Protein AF-A0A3N5VFE7-F1 (afdb_monomer)

Secondary structure (DSSP, 8-state):
-PPPP-EEEEEE-GGGHHHHHHHHHHHHHTT-EEEE----SSS---HHHHHHHHHHHHHTTSSSEEEEEESSSHHHHHHHTTSTT--EEE-SSHHHHHHHHHHH--SEEEEETTT--HHHHHHHHHHHHHPPP--GGGHHHHHHHTS-HHHHH-HHHHHHHHHHHHHHHH----SGGGPPPPHHHHHHHTSGGGG----EETTEESSS--HHHHHHHHHHH--

Sequence (223 aa):
MSHPTFRIAIGADHGAFDLKNAVVAHLKAVGHDVHDFGTHSNGSVDYADYANLVARNVADGTYDFGILACTSGVGMSIAANRHRHVRAASVRSIDEAVITRQHNDSNILCLSGKYTDIPTAIAMADAFLITHFEGGRHEARICKASGSRLEQTDPAIYDAITAEEKRQRNNIELIASENFTSPAVMEAQGSVLTNKYAEGYPGRRWYGGCENVDVVEQLAIDR

Radius of gyration: 21.26 Å; Cα contacts (8 Å, |Δi|>4): 358; chains: 1; bounding box: 67×46×45 Å

Nearest PDB structures (foldseek):
  1o1x-assembly1_A  TM=9.790E-01  e=1.389E-18  Thermotoga maritima
  3he8-assembly1_A  TM=9.624E-01  e=2.065E-17  Acetivibrio thermocellus ATCC 27405
  1nn4-assembly1_A  TM=9.624E-01  e=6.807E-17  Escherichia coli
  2vvr-assembly1_A  TM=9.523E-01  e=1.056E-16  Escherichia coli K-12
  4lfk-assembly1_B  TM=8.472E-01  e=4.568E-15  Lacticaseibacillus rhamnosus Lc 705

Mean predicted aligned error: 5.71 Å

Solvent-accessible surface area (backbone atoms only — not comparable to full-atom values): 12048 Å² total; per-residue (Å²): 130,88,76,85,70,46,37,33,29,31,22,20,17,35,55,8,35,69,49,47,52,53,41,53,54,48,46,44,73,77,57,32,50,69,47,75,77,25,54,92,49,78,57,92,62,67,45,55,62,29,22,45,55,30,29,52,38,34,44,74,62,79,16,73,30,26,41,33,25,18,44,72,4,54,69,33,20,59,44,17,48,72,39,71,81,40,36,41,43,59,51,89,46,47,67,47,26,32,48,39,15,33,50,53,58,42,42,24,45,15,33,22,40,73,82,44,55,62,73,58,49,41,51,22,52,51,39,34,71,73,41,63,62,67,50,72,81,30,47,66,47,37,42,70,76,69,42,55,71,51,44,76,75,39,46,69,61,36,52,52,51,52,53,48,53,52,48,59,74,75,49,84,68,87,50,82,93,71,45,83,76,54,72,71,53,52,53,54,65,72,33,77,64,67,80,47,76,68,54,67,50,72,99,51,54,82,42,87,92,37,72,69,55,27,52,55,51,47,57,61,70,77,104

pLDDT: mean 93.24, std 6.85, range [46.78, 98.81]

Structure (mmCIF, N/CA/C/O backbone):
data_AF-A0A3N5VFE7-F1
#
_entry.id   AF-A0A3N5VFE7-F1
#
loop_
_atom_site.group_PDB
_atom_site.id
_atom_site.type_symbol
_atom_site.label_atom_id
_atom_site.label_alt_id
_atom_site.label_comp_id
_atom_site.label_asym_id
_atom_site.label_entity_id
_atom_site.label_seq_id
_atom_site.pdbx_PDB_ins_code
_atom_site.Cartn_x
_atom_site.Cartn_y
_atom_site.Cartn_z
_atom_site.occupancy
_atom_site.B_iso_or_equiv
_atom_site.auth_seq_id
_atom_site.auth_comp_id
_atom_site.auth_asym_id
_atom_site.auth_atom_id
_atom_site.pdbx_PDB_model_num
ATOM 1 N N . MET A 1 1 ? -30.655 9.318 0.750 1.00 46.78 1 MET A N 1
ATOM 2 C CA . MET A 1 1 ? -29.654 9.046 -0.303 1.00 46.78 1 MET A CA 1
ATOM 3 C C . MET A 1 1 ? -28.893 7.816 0.155 1.00 46.78 1 MET A C 1
ATOM 5 O O . MET A 1 1 ? -28.530 7.787 1.322 1.00 46.78 1 MET A O 1
ATOM 9 N N . SER A 1 2 ? -28.768 6.771 -0.665 1.00 57.09 2 SER A N 1
ATOM 10 C CA . SER A 1 2 ? -28.003 5.578 -0.278 1.00 57.09 2 SER A CA 1
ATOM 11 C C . SER A 1 2 ? -26.537 5.970 -0.117 1.00 57.09 2 SER A C 1
ATOM 13 O O . SER A 1 2 ? -25.942 6.477 -1.069 1.00 57.09 2 SER A O 1
ATOM 15 N N . HIS A 1 3 ? -25.971 5.783 1.073 1.00 66.56 3 HIS A N 1
ATOM 16 C CA . HIS A 1 3 ? -24.529 5.915 1.255 1.00 66.56 3 HIS A CA 1
ATOM 17 C C . HIS A 1 3 ? -23.822 4.876 0.368 1.00 66.56 3 HIS A C 1
ATOM 19 O O . HIS A 1 3 ? -24.322 3.754 0.258 1.00 66.56 3 HIS A O 1
ATOM 25 N N . PRO A 1 4 ? -22.717 5.233 -0.310 1.00 82.38 4 PRO A N 1
ATOM 26 C CA . PRO A 1 4 ? -21.965 4.270 -1.102 1.00 82.38 4 PRO A CA 1
ATOM 27 C C . PRO A 1 4 ? -21.450 3.137 -0.205 1.00 82.38 4 PRO A C 1
ATOM 29 O O . PRO A 1 4 ? -20.903 3.381 0.869 1.00 82.38 4 PRO A O 1
ATOM 32 N N . THR A 1 5 ? -21.628 1.894 -0.646 1.00 94.19 5 THR A N 1
ATOM 33 C CA . THR A 1 5 ? -21.064 0.712 0.016 1.00 94.19 5 THR A CA 1
ATOM 34 C C . THR A 1 5 ? -19.667 0.457 -0.543 1.00 94.19 5 THR A C 1
ATOM 36 O O . THR A 1 5 ? -19.517 0.286 -1.750 1.00 94.19 5 THR A O 1
ATOM 39 N N . PHE A 1 6 ? -18.658 0.415 0.329 1.00 97.62 6 PHE A N 1
ATOM 40 C CA . PHE A 1 6 ? -17.273 0.107 -0.021 1.00 97.62 6 PHE A CA 1
ATOM 41 C C . PHE A 1 6 ? -16.872 -1.256 0.537 1.00 97.62 6 PHE A C 1
ATOM 43 O O . PHE A 1 6 ? -17.347 -1.651 1.605 1.00 97.62 6 PHE A O 1
ATOM 50 N N . ARG A 1 7 ? -15.956 -1.927 -0.162 1.00 98.31 7 ARG A N 1
ATOM 51 C CA . ARG A 1 7 ? -15.195 -3.074 0.332 1.00 98.31 7 ARG A CA 1
ATOM 52 C C . ARG A 1 7 ? -13.966 -2.541 1.054 1.00 98.31 7 ARG A C 1
ATOM 54 O O . ARG A 1 7 ? -13.109 -1.911 0.436 1.00 98.31 7 ARG A O 1
ATOM 61 N N . ILE A 1 8 ? -13.871 -2.780 2.355 1.00 98.69 8 ILE A N 1
ATOM 62 C CA . ILE A 1 8 ? -12.828 -2.218 3.213 1.00 98.69 8 ILE A CA 1
ATOM 63 C C . ILE A 1 8 ? -12.007 -3.346 3.831 1.00 98.69 8 ILE A C 1
ATOM 65 O O . ILE A 1 8 ? -12.533 -4.187 4.560 1.00 98.69 8 ILE A O 1
ATOM 69 N N . ALA A 1 9 ? -10.704 -3.330 3.571 1.00 98.62 9 ALA A N 1
ATOM 70 C CA . ALA A 1 9 ? -9.738 -4.175 4.259 1.00 98.62 9 ALA A CA 1
ATOM 71 C C . ALA A 1 9 ? -9.231 -3.447 5.508 1.00 98.62 9 ALA A C 1
ATOM 73 O O . ALA A 1 9 ? -8.775 -2.308 5.417 1.00 98.62 9 ALA A O 1
ATOM 74 N N . ILE A 1 10 ? -9.276 -4.086 6.674 1.00 98.69 10 ILE A N 1
ATOM 75 C CA . ILE A 1 10 ? -8.772 -3.487 7.914 1.00 98.69 10 ILE A CA 1
ATOM 76 C C . ILE A 1 10 ? -7.803 -4.410 8.640 1.00 98.69 10 ILE A C 1
ATOM 78 O O . ILE A 1 10 ? -7.998 -5.622 8.672 1.00 98.69 10 ILE A O 1
ATOM 82 N N . GLY A 1 11 ? -6.740 -3.827 9.197 1.00 98.44 11 GLY A N 1
ATOM 83 C CA . GLY A 1 11 ? -5.711 -4.559 9.925 1.00 98.44 11 GLY A CA 1
ATOM 84 C C . GLY A 1 11 ? -5.071 -3.738 11.042 1.00 98.44 11 GLY A C 1
ATOM 85 O O . GLY A 1 11 ? -4.993 -2.513 10.971 1.00 98.44 11 GLY A O 1
ATOM 86 N N . ALA A 1 12 ? -4.599 -4.395 12.093 1.00 98.25 12 ALA A N 1
ATOM 87 C CA . ALA A 1 12 ? -3.918 -3.760 13.207 1.00 98.25 12 ALA A CA 1
ATOM 88 C C . ALA A 1 12 ? -2.877 -4.668 13.860 1.00 98.25 12 ALA A C 1
ATOM 90 O O . ALA A 1 12 ? -3.010 -5.890 13.843 1.00 98.25 12 ALA A O 1
ATOM 91 N N . ASP A 1 13 ? -1.874 -4.068 14.500 1.00 96.75 13 ASP A N 1
ATOM 92 C CA . ASP A 1 13 ? -1.094 -4.784 15.508 1.00 96.75 13 ASP A CA 1
ATOM 93 C C . ASP A 1 13 ? -1.797 -4.742 16.875 1.00 96.75 13 ASP A C 1
ATOM 95 O O . ASP A 1 13 ? -2.850 -4.124 17.062 1.00 96.75 13 ASP A O 1
ATOM 99 N N . HIS A 1 14 ? -1.196 -5.407 17.856 1.00 96.62 14 HIS A N 1
ATOM 100 C CA . HIS A 1 14 ? -1.708 -5.468 19.223 1.00 96.62 14 HIS A CA 1
ATOM 101 C C . HIS A 1 14 ? -1.831 -4.094 19.900 1.00 96.62 14 HIS A C 1
ATOM 103 O O . HIS A 1 14 ? -2.671 -3.922 20.779 1.00 96.62 14 HIS A O 1
ATOM 109 N N . GLY A 1 15 ? -1.050 -3.094 19.477 1.00 95.00 15 GLY A N 1
ATOM 110 C CA . GLY A 1 15 ? -1.078 -1.742 20.034 1.00 95.00 15 GLY A CA 1
ATOM 111 C C . GLY A 1 15 ? -2.311 -0.920 19.645 1.00 95.00 15 GLY A C 1
ATOM 112 O O . GLY A 1 15 ? -2.484 0.186 20.158 1.00 95.00 15 GLY A O 1
ATOM 113 N N . ALA A 1 16 ? -3.160 -1.425 18.745 1.00 97.00 16 ALA A N 1
ATOM 114 C CA . ALA A 1 16 ? -4.406 -0.771 18.345 1.00 97.00 16 ALA A CA 1
ATOM 115 C C . ALA A 1 16 ? -5.591 -1.744 18.181 1.00 97.00 16 ALA A C 1
ATOM 117 O O . ALA A 1 16 ? -6.552 -1.420 17.482 1.00 97.00 16 ALA A O 1
ATOM 118 N N . PHE A 1 17 ? -5.547 -2.918 18.822 1.00 97.94 17 PHE A N 1
ATOM 119 C CA . PHE A 1 17 ? -6.578 -3.956 18.697 1.00 97.94 17 PHE A CA 1
ATOM 120 C C . PHE A 1 17 ? -7.996 -3.451 19.017 1.00 97.94 17 PHE A C 1
ATOM 122 O O . PHE A 1 17 ? -8.897 -3.583 18.186 1.00 97.94 17 PHE A O 1
ATOM 129 N N . ASP A 1 18 ? -8.189 -2.819 20.178 1.00 97.69 18 ASP A N 1
ATOM 130 C CA . ASP A 1 18 ? -9.505 -2.321 20.605 1.00 97.69 18 ASP A CA 1
ATOM 131 C C . ASP A 1 18 ? -10.018 -1.196 19.696 1.00 97.69 18 ASP A C 1
ATOM 133 O O . ASP A 1 18 ? -11.187 -1.186 19.303 1.00 97.69 18 ASP A O 1
ATOM 137 N N . LEU A 1 19 ? -9.122 -0.287 19.293 1.00 98.19 19 LEU A N 1
ATOM 138 C CA . LEU A 1 19 ? -9.426 0.794 18.354 1.00 98.19 19 LEU A CA 1
ATOM 139 C C . LEU A 1 19 ? -9.898 0.234 17.006 1.00 98.19 19 LEU A C 1
ATOM 141 O O . LEU A 1 19 ? -10.935 0.648 16.489 1.00 98.19 19 LEU A O 1
ATOM 145 N N . LYS A 1 20 ? -9.174 -0.752 16.465 1.00 98.19 20 LYS A N 1
ATOM 146 C CA . LYS A 1 20 ? -9.539 -1.433 15.222 1.00 98.19 20 LYS A CA 1
ATOM 147 C C . LYS A 1 20 ? -10.904 -2.102 15.334 1.00 98.19 20 LYS A C 1
ATOM 149 O O . LYS A 1 20 ? -11.726 -1.934 14.439 1.00 98.19 20 LYS A O 1
ATOM 154 N N . ASN A 1 21 ? -11.175 -2.824 16.422 1.00 98.50 21 ASN A N 1
ATOM 155 C CA . ASN A 1 21 ? -12.453 -3.519 16.599 1.00 98.50 21 ASN A CA 1
ATOM 156 C C . ASN A 1 21 ? -13.637 -2.544 16.654 1.00 98.50 21 ASN A C 1
ATOM 158 O O . ASN A 1 21 ? -14.687 -2.827 16.076 1.00 98.50 21 ASN A O 1
ATOM 162 N N . ALA A 1 22 ? -13.466 -1.385 17.295 1.00 98.62 22 ALA A N 1
ATOM 163 C CA . ALA A 1 22 ? -14.495 -0.351 17.321 1.00 98.62 22 ALA A CA 1
ATOM 164 C C . ALA A 1 22 ? -14.768 0.233 15.923 1.00 98.62 22 ALA A C 1
ATOM 166 O O . ALA A 1 22 ? -15.927 0.380 15.535 1.00 98.62 22 ALA A O 1
ATOM 167 N N . VAL A 1 23 ? -13.716 0.491 15.136 1.00 98.56 23 VAL A N 1
ATOM 168 C CA . VAL A 1 23 ? -13.849 0.955 13.745 1.00 98.56 23 VAL A CA 1
ATOM 169 C C . VAL A 1 23 ? -14.514 -0.112 12.863 1.00 98.56 23 VAL A C 1
ATOM 171 O O . VAL A 1 23 ? -15.430 0.216 12.114 1.00 98.56 23 VAL A O 1
ATOM 174 N N . VAL A 1 24 ? -14.138 -1.394 12.990 1.00 98.69 24 VAL A N 1
ATOM 175 C CA . VAL A 1 24 ? -14.804 -2.515 12.290 1.00 98.69 24 VAL A CA 1
ATOM 176 C C . VAL A 1 24 ? -16.301 -2.529 12.590 1.00 98.69 24 VAL A C 1
ATOM 178 O O . VAL A 1 24 ? -17.114 -2.624 11.669 1.00 98.69 24 VAL A O 1
ATOM 181 N N . ALA A 1 25 ? -16.666 -2.465 13.873 1.00 98.69 25 ALA A N 1
ATOM 182 C CA . ALA A 1 25 ? -18.056 -2.537 14.306 1.00 98.69 25 ALA A CA 1
ATOM 183 C C . ALA A 1 25 ? -18.881 -1.378 13.733 1.00 98.69 25 ALA A C 1
ATOM 185 O O . ALA A 1 25 ? -19.967 -1.608 13.202 1.00 98.69 25 ALA A O 1
ATOM 186 N N . HIS A 1 26 ? -18.339 -0.158 13.782 1.00 98.56 26 HIS A N 1
ATOM 187 C CA . HIS A 1 26 ? -18.976 1.025 13.207 1.00 98.56 26 HIS A CA 1
ATOM 188 C C . HIS A 1 26 ? -19.172 0.902 11.693 1.00 98.56 26 HIS A C 1
ATOM 190 O O . HIS A 1 26 ? -20.296 1.020 11.212 1.00 98.56 26 HIS A O 1
ATOM 196 N N . LEU A 1 27 ? -18.111 0.589 10.943 1.00 98.19 27 LEU A N 1
ATOM 197 C CA . LEU A 1 27 ? -18.163 0.527 9.477 1.00 98.19 27 LEU A CA 1
ATOM 198 C C . LEU A 1 27 ? -19.129 -0.554 8.968 1.00 98.19 27 LEU A C 1
ATOM 200 O O . LEU A 1 27 ? -19.839 -0.343 7.984 1.00 98.19 27 LEU A O 1
ATOM 204 N N . LYS A 1 28 ? -19.216 -1.690 9.671 1.00 98.25 28 LYS A N 1
ATOM 205 C CA . LYS A 1 28 ? -20.234 -2.715 9.396 1.00 98.25 28 LYS A CA 1
ATOM 206 C C . LYS A 1 28 ? -21.646 -2.218 9.710 1.00 98.25 28 LYS A C 1
ATOM 208 O O . LYS A 1 28 ? -22.560 -2.476 8.933 1.00 98.25 28 LYS A O 1
ATOM 213 N N . ALA A 1 29 ? -21.834 -1.499 10.819 1.00 97.81 29 ALA A N 1
ATOM 214 C CA . ALA A 1 29 ? -23.140 -0.972 11.216 1.00 97.81 29 ALA A CA 1
ATOM 215 C C . ALA A 1 29 ? -23.689 0.071 10.226 1.00 97.81 29 ALA A C 1
ATOM 217 O O . ALA A 1 29 ? -24.897 0.107 9.995 1.00 97.81 29 ALA A O 1
ATOM 218 N N . VAL A 1 30 ? -22.820 0.877 9.606 1.00 96.25 30 VAL A N 1
ATOM 219 C CA . VAL A 1 30 ? -23.210 1.846 8.561 1.00 96.25 30 VAL A CA 1
ATOM 220 C C . VAL A 1 30 ? -23.334 1.226 7.159 1.00 96.25 30 VAL A C 1
ATOM 222 O O . VAL A 1 30 ? -23.717 1.918 6.218 1.00 96.25 30 VAL A O 1
ATOM 225 N N . GLY A 1 31 ? -23.083 -0.083 7.016 1.00 96.69 31 GLY A N 1
ATOM 226 C CA . GLY A 1 31 ? -23.406 -0.855 5.812 1.00 96.69 31 GLY A CA 1
ATOM 227 C C . GLY A 1 31 ? -22.268 -1.051 4.807 1.00 96.69 31 GLY A C 1
ATOM 228 O O . GLY A 1 31 ? -22.548 -1.346 3.644 1.00 96.69 31 GLY A O 1
ATOM 229 N N . HIS A 1 32 ? -21.004 -0.892 5.212 1.00 98.00 32 HIS A N 1
ATOM 230 C CA . HIS A 1 32 ? -19.852 -1.262 4.382 1.00 98.00 32 HIS A CA 1
ATOM 231 C C . HIS A 1 32 ? -19.531 -2.765 4.472 1.00 98.00 32 HIS A C 1
ATOM 233 O O . HIS A 1 32 ? -19.794 -3.411 5.489 1.00 98.00 32 HIS A O 1
ATOM 239 N N . ASP A 1 33 ? -18.917 -3.314 3.422 1.00 97.94 33 ASP A N 1
ATOM 240 C CA . ASP A 1 33 ? -18.390 -4.680 3.415 1.00 97.94 33 ASP A CA 1
ATOM 241 C C . ASP A 1 33 ? -16.967 -4.670 3.987 1.00 97.94 33 ASP A C 1
ATOM 243 O O . ASP A 1 33 ? -16.024 -4.233 3.331 1.00 97.94 33 ASP A O 1
ATOM 247 N N . VAL A 1 34 ? -16.815 -5.073 5.249 1.00 98.56 34 VAL A N 1
ATOM 248 C CA . VAL A 1 34 ? -15.551 -4.941 5.989 1.00 98.56 34 VAL A CA 1
ATOM 249 C C . VAL A 1 34 ? -14.939 -6.306 6.273 1.00 98.56 34 VAL A C 1
ATOM 251 O O . VAL A 1 34 ? -15.513 -7.110 7.021 1.00 98.56 34 VAL A O 1
ATOM 254 N N . HIS A 1 35 ? -13.720 -6.511 5.779 1.00 98.56 35 HIS A N 1
ATOM 255 C CA . HIS A 1 35 ? -12.894 -7.666 6.103 1.00 98.56 35 HIS A CA 1
ATOM 256 C C . HIS A 1 35 ? -11.772 -7.291 7.073 1.00 98.56 35 HIS A C 1
ATOM 258 O O . HIS A 1 35 ? -10.903 -6.478 6.761 1.00 98.56 35 HIS A O 1
ATOM 264 N N . ASP A 1 36 ? -11.792 -7.909 8.253 1.00 98.38 36 ASP A N 1
ATOM 265 C CA . ASP A 1 36 ? -10.792 -7.732 9.307 1.00 98.38 36 ASP A CA 1
ATOM 266 C C . ASP A 1 36 ? -9.709 -8.807 9.183 1.00 98.38 36 ASP A C 1
ATOM 268 O O . ASP A 1 36 ? -9.942 -9.964 9.529 1.00 98.38 36 ASP A O 1
ATOM 272 N N . PHE A 1 37 ? -8.526 -8.413 8.709 1.00 98.00 37 PHE A N 1
ATOM 273 C CA . PHE A 1 37 ? -7.343 -9.272 8.595 1.00 98.00 37 PHE A CA 1
ATOM 274 C C . PHE A 1 37 ? -6.648 -9.522 9.945 1.00 98.00 37 PHE A C 1
ATOM 276 O O . PHE A 1 37 ? -5.636 -10.219 9.994 1.00 98.00 37 PHE A O 1
ATOM 283 N N . GLY A 1 38 ? -7.168 -8.959 11.039 1.00 95.19 38 GLY A N 1
ATOM 284 C CA . GLY A 1 38 ? -6.615 -9.076 12.380 1.00 95.19 38 GLY A CA 1
ATOM 285 C C . GLY A 1 38 ? -5.677 -7.918 12.731 1.00 95.19 38 GLY A C 1
ATOM 286 O O . GLY A 1 38 ? -5.621 -6.920 12.032 1.00 95.19 38 GLY A O 1
ATOM 287 N N . THR A 1 39 ? -4.930 -7.970 13.828 1.00 96.19 39 THR A N 1
ATOM 288 C CA . THR A 1 39 ? -4.861 -9.076 14.788 1.00 96.19 39 THR A CA 1
ATOM 289 C C . THR A 1 39 ? -6.199 -9.337 15.485 1.00 96.19 39 THR A C 1
ATOM 291 O O . THR A 1 39 ? -7.059 -8.457 15.585 1.00 96.19 39 THR A O 1
ATOM 294 N N . HIS A 1 40 ? -6.393 -10.564 15.963 1.00 96.38 40 HIS A N 1
ATOM 295 C CA . HIS A 1 40 ? -7.606 -10.997 16.668 1.00 96.38 40 HIS A CA 1
ATOM 296 C C . HIS A 1 40 ? -7.398 -11.128 18.186 1.00 96.38 40 HIS A C 1
ATOM 298 O O . HIS A 1 40 ? -8.247 -11.676 18.885 1.00 96.38 40 HIS A O 1
ATOM 304 N N . SER A 1 41 ? -6.268 -10.640 18.705 1.00 94.06 41 SER A N 1
ATOM 305 C CA . SER A 1 41 ? -5.978 -10.623 20.140 1.00 94.06 41 SER A CA 1
ATOM 306 C C . SER A 1 41 ? -4.987 -9.517 20.513 1.00 94.06 41 SER A C 1
ATOM 308 O O . SER A 1 41 ? -4.308 -8.966 19.648 1.00 94.06 41 SER A O 1
ATOM 310 N N . ASN A 1 42 ? -4.837 -9.269 21.817 1.00 90.62 42 ASN A N 1
ATOM 311 C CA . ASN A 1 42 ? -3.795 -8.398 22.382 1.00 90.62 42 ASN A CA 1
ATOM 312 C C . ASN A 1 42 ? -2.416 -9.080 22.488 1.00 90.62 42 ASN A C 1
ATOM 314 O O . ASN A 1 42 ? -1.505 -8.542 23.118 1.00 90.62 42 ASN A O 1
ATOM 318 N N . GLY A 1 43 ? -2.253 -10.277 21.918 1.00 93.06 43 GLY A N 1
ATOM 319 C CA . GLY A 1 43 ? -0.964 -10.959 21.868 1.00 93.06 43 GLY A CA 1
ATOM 320 C C . GLY A 1 43 ? 0.030 -10.216 20.978 1.00 93.06 43 GLY A C 1
ATOM 321 O O . GLY A 1 43 ? -0.353 -9.655 19.955 1.00 93.06 43 GLY A O 1
ATOM 322 N N . SER A 1 44 ? 1.308 -10.227 21.360 1.00 95.56 44 SER A N 1
ATOM 323 C CA . SER A 1 44 ? 2.380 -9.597 20.581 1.00 95.56 44 SER A CA 1
ATOM 324 C C . SER A 1 44 ? 2.424 -10.152 19.156 1.00 95.56 44 SER A C 1
ATOM 326 O O . SER A 1 44 ? 2.427 -11.365 18.959 1.00 95.56 44 SER A O 1
ATOM 328 N N . VAL A 1 45 ? 2.481 -9.249 18.180 1.00 96.94 45 VAL A N 1
ATOM 329 C CA . VAL A 1 45 ? 2.503 -9.526 16.736 1.00 96.94 45 VAL A CA 1
ATOM 330 C C . VAL A 1 45 ? 3.233 -8.398 16.010 1.00 96.94 45 VAL A C 1
ATOM 332 O O . VAL A 1 45 ? 3.309 -7.284 16.539 1.00 96.94 45 VAL A O 1
ATOM 335 N N . ASP A 1 46 ? 3.686 -8.663 14.787 1.00 96.56 46 ASP A N 1
ATOM 336 C CA . ASP A 1 46 ? 4.374 -7.687 13.949 1.00 96.56 46 ASP A CA 1
ATOM 337 C C . ASP A 1 46 ? 3.398 -6.918 13.050 1.00 96.56 46 ASP A C 1
ATOM 339 O O . ASP A 1 46 ? 2.604 -7.485 12.300 1.00 96.56 46 ASP A O 1
ATOM 343 N N . TYR A 1 47 ? 3.471 -5.586 13.091 1.00 96.50 47 TYR A N 1
ATOM 344 C CA . TYR A 1 47 ? 2.589 -4.711 12.307 1.00 96.50 47 TYR A CA 1
ATOM 345 C C . TYR A 1 47 ? 2.723 -4.927 10.793 1.00 96.50 47 TYR A C 1
ATOM 347 O O . TYR A 1 47 ? 1.763 -4.723 10.049 1.00 96.50 47 TYR A O 1
ATOM 355 N N . ALA A 1 48 ? 3.915 -5.323 10.334 1.00 97.31 48 ALA A N 1
ATOM 356 C CA . ALA A 1 48 ? 4.228 -5.460 8.919 1.00 97.31 48 ALA A CA 1
ATOM 357 C C . ALA A 1 48 ? 3.383 -6.550 8.249 1.00 97.31 48 ALA A C 1
ATOM 359 O O . ALA A 1 48 ? 3.000 -6.380 7.094 1.00 97.31 48 ALA A O 1
ATOM 360 N N . ASP A 1 49 ? 3.041 -7.622 8.967 1.00 97.25 49 ASP A N 1
ATOM 361 C CA . ASP A 1 49 ? 2.233 -8.718 8.428 1.00 97.25 49 ASP A CA 1
ATOM 362 C C . ASP A 1 49 ? 0.845 -8.215 8.017 1.00 97.25 49 ASP A C 1
ATOM 364 O O . ASP A 1 49 ? 0.421 -8.387 6.871 1.00 97.25 49 ASP A O 1
ATOM 368 N N . TYR A 1 50 ? 0.180 -7.482 8.911 1.00 98.31 50 TYR A N 1
ATOM 369 C CA . TYR A 1 50 ? -1.143 -6.908 8.663 1.00 98.31 50 TYR A CA 1
ATOM 370 C C . TYR A 1 50 ? -1.098 -5.766 7.648 1.00 98.31 50 TYR A C 1
ATOM 372 O O . TYR A 1 50 ? -1.950 -5.699 6.760 1.00 98.31 50 TYR A O 1
ATOM 380 N N . ALA A 1 51 ? -0.081 -4.898 7.730 1.00 98.44 51 ALA A N 1
ATOM 381 C CA . ALA A 1 51 ? 0.116 -3.833 6.752 1.00 98.44 51 ALA A CA 1
ATOM 382 C C . ALA A 1 51 ? 0.255 -4.397 5.335 1.00 98.44 51 ALA A C 1
ATOM 384 O O . ALA A 1 51 ? -0.399 -3.913 4.416 1.00 98.44 51 ALA A O 1
ATOM 385 N N . ASN A 1 52 ? 1.064 -5.447 5.165 1.00 97.50 52 ASN A N 1
ATOM 386 C CA . ASN A 1 52 ? 1.289 -6.087 3.874 1.00 97.50 52 ASN A CA 1
ATOM 387 C C . ASN A 1 52 ? 0.033 -6.788 3.346 1.00 97.50 52 ASN A C 1
ATOM 389 O O . ASN A 1 52 ? -0.227 -6.720 2.147 1.00 97.50 52 ASN A O 1
ATOM 393 N N . LEU A 1 53 ? -0.750 -7.443 4.210 1.00 97.06 53 LEU A N 1
ATOM 394 C CA . LEU A 1 53 ? -2.002 -8.089 3.808 1.00 97.06 53 LEU A CA 1
ATOM 395 C C . LEU A 1 53 ? -3.020 -7.073 3.285 1.00 97.06 53 LEU A C 1
ATOM 397 O O . LEU A 1 53 ? -3.525 -7.244 2.175 1.00 97.06 53 LEU A O 1
ATOM 401 N N . VAL A 1 54 ? -3.275 -5.999 4.036 1.00 98.50 54 VAL A N 1
ATOM 402 C CA . VAL A 1 54 ? -4.206 -4.939 3.616 1.00 98.50 54 VAL A CA 1
ATOM 403 C C . VAL A 1 54 ? -3.686 -4.236 2.364 1.00 98.50 54 VAL A C 1
ATOM 405 O O . VAL A 1 54 ? -4.427 -4.090 1.395 1.00 98.50 54 VAL A O 1
ATOM 408 N N . ALA A 1 55 ? -2.407 -3.852 2.344 1.00 97.81 55 ALA A N 1
ATOM 409 C CA . ALA A 1 55 ? -1.815 -3.111 1.235 1.00 97.81 55 ALA A CA 1
ATOM 410 C C . ALA A 1 55 ? -1.878 -3.873 -0.092 1.00 97.81 55 ALA A C 1
ATOM 412 O O . ALA A 1 55 ? -2.296 -3.296 -1.091 1.00 97.81 55 ALA A O 1
ATOM 413 N N . ARG A 1 56 ? -1.544 -5.170 -0.102 1.00 94.81 56 ARG A N 1
ATOM 414 C CA . ARG A 1 56 ? -1.650 -6.011 -1.309 1.00 94.81 56 ARG A CA 1
ATOM 415 C C . ARG A 1 56 ? -3.086 -6.090 -1.822 1.00 94.81 56 ARG A C 1
ATOM 417 O O . ARG A 1 56 ? -3.332 -5.915 -3.005 1.00 94.81 56 ARG A O 1
ATOM 424 N N . ASN A 1 57 ? -4.035 -6.308 -0.919 1.00 96.25 57 ASN A N 1
ATOM 425 C CA . ASN A 1 57 ? -5.443 -6.469 -1.266 1.00 96.25 57 ASN A CA 1
ATOM 426 C C . ASN A 1 57 ? -6.099 -5.172 -1.777 1.00 96.25 57 ASN A C 1
ATOM 428 O O . ASN A 1 57 ? -6.997 -5.230 -2.618 1.00 96.25 57 ASN A O 1
ATOM 432 N N . VAL A 1 58 ? -5.642 -4.013 -1.299 1.00 97.19 58 VAL A N 1
ATOM 433 C CA . VAL A 1 58 ? -6.041 -2.704 -1.841 1.00 97.19 58 VAL A CA 1
ATOM 434 C C . VAL A 1 58 ? -5.355 -2.440 -3.184 1.00 97.19 58 VAL A C 1
ATOM 436 O O . VAL A 1 58 ? -6.015 -2.015 -4.126 1.00 97.19 58 VAL A O 1
ATOM 439 N N . ALA A 1 59 ? -4.056 -2.737 -3.307 1.00 92.31 59 ALA A N 1
ATOM 440 C CA . ALA A 1 59 ? -3.302 -2.563 -4.552 1.00 92.31 59 ALA A CA 1
ATOM 441 C C . ALA A 1 59 ? -3.892 -3.365 -5.724 1.00 92.31 59 ALA A C 1
ATOM 443 O O . ALA A 1 59 ? -3.999 -2.846 -6.831 1.00 92.31 59 ALA A O 1
ATOM 444 N N . ASP A 1 60 ? -4.321 -4.603 -5.464 1.00 88.94 60 ASP A N 1
ATOM 445 C CA . ASP A 1 60 ? -4.864 -5.513 -6.481 1.00 88.94 60 ASP A CA 1
ATOM 446 C C . ASP A 1 60 ? -6.350 -5.217 -6.826 1.00 88.94 60 ASP A C 1
ATOM 448 O O . ASP A 1 60 ? -6.935 -5.838 -7.723 1.00 88.94 60 ASP A O 1
ATOM 452 N N . GLY A 1 61 ? -6.981 -4.259 -6.129 1.00 91.50 61 GLY A N 1
ATOM 453 C CA . GLY A 1 61 ? -8.382 -3.859 -6.325 1.00 91.50 61 GLY A CA 1
ATOM 454 C C . GLY A 1 61 ? -9.418 -4.820 -5.722 1.00 91.50 61 GLY A C 1
ATOM 455 O O . GLY A 1 61 ? -10.620 -4.711 -6.009 1.00 91.50 61 GLY A O 1
ATOM 456 N N . THR A 1 62 ? -8.976 -5.769 -4.890 1.00 94.94 62 THR A N 1
ATOM 457 C CA . THR A 1 62 ? -9.853 -6.677 -4.132 1.00 94.94 62 THR A CA 1
ATOM 458 C C . THR A 1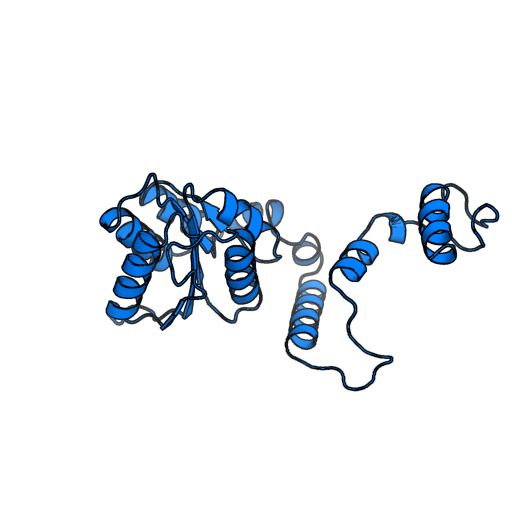 62 ? -10.707 -5.901 -3.130 1.00 94.94 62 THR A C 1
ATOM 460 O O . THR A 1 62 ? -11.879 -6.226 -2.944 1.00 94.94 62 THR A O 1
ATOM 463 N N . TYR A 1 63 ? -10.143 -4.844 -2.541 1.00 97.88 63 TYR A N 1
ATOM 464 C CA . TYR A 1 63 ? -10.840 -3.898 -1.671 1.00 97.88 63 TYR A CA 1
ATOM 465 C C . TYR A 1 63 ? -10.644 -2.475 -2.184 1.00 97.88 63 TYR A C 1
ATOM 467 O O . TYR A 1 63 ? -9.602 -2.153 -2.750 1.00 97.88 63 TYR A O 1
ATOM 475 N N . ASP A 1 64 ? -11.651 -1.632 -1.973 1.00 97.56 64 ASP A N 1
ATOM 476 C CA . ASP A 1 64 ? -11.658 -0.247 -2.444 1.00 97.56 64 ASP A CA 1
ATOM 477 C C . ASP A 1 64 ? -10.774 0.639 -1.553 1.00 97.56 64 ASP A C 1
ATOM 479 O O . ASP A 1 64 ? -10.055 1.506 -2.045 1.00 97.56 64 ASP A O 1
ATOM 483 N N . PHE A 1 65 ? -10.790 0.385 -0.238 1.00 98.56 65 PHE A N 1
ATOM 484 C CA . PHE A 1 65 ? -9.996 1.119 0.747 1.00 98.56 65 PHE A CA 1
ATOM 485 C C . PHE A 1 65 ? -9.384 0.207 1.807 1.00 98.56 65 PHE A C 1
ATOM 487 O O . PHE A 1 65 ? -9.918 -0.853 2.141 1.00 98.56 65 PHE A O 1
ATOM 494 N N . GLY A 1 66 ? -8.270 0.667 2.375 1.00 98.69 66 GLY A N 1
ATOM 495 C CA . GLY A 1 66 ? -7.633 0.069 3.540 1.00 98.69 66 GLY A CA 1
ATOM 496 C C . GLY A 1 66 ? -7.728 0.955 4.779 1.00 98.69 66 GLY A C 1
ATOM 497 O O . GLY A 1 66 ? -7.622 2.179 4.693 1.00 98.69 66 GLY A O 1
ATOM 498 N N . ILE A 1 67 ? -7.847 0.341 5.951 1.00 98.81 67 ILE A N 1
ATOM 499 C CA . ILE A 1 67 ? -7.622 1.002 7.239 1.00 98.81 67 ILE A CA 1
ATOM 500 C C . ILE A 1 67 ? -6.592 0.183 8.012 1.00 98.81 67 ILE A C 1
ATOM 502 O O . ILE A 1 67 ? -6.710 -1.029 8.153 1.00 98.81 67 ILE A O 1
ATOM 506 N N . LEU A 1 68 ? -5.551 0.835 8.507 1.00 98.81 68 LEU A N 1
ATOM 507 C CA . LEU A 1 68 ? -4.507 0.204 9.298 1.00 98.81 68 LEU A CA 1
ATOM 508 C C . LEU A 1 68 ? -4.358 0.912 10.633 1.00 98.81 68 LEU A C 1
ATOM 510 O O . LEU A 1 68 ? -4.468 2.132 10.696 1.00 98.81 68 LEU A O 1
ATOM 514 N N . ALA A 1 69 ? -4.057 0.179 11.698 1.00 98.38 69 ALA A N 1
ATOM 515 C CA . ALA A 1 69 ? -3.795 0.794 12.992 1.00 98.38 69 ALA A CA 1
ATOM 516 C C . ALA A 1 69 ? -2.629 0.128 13.724 1.00 98.38 69 ALA A C 1
ATOM 518 O O . ALA A 1 69 ? -2.529 -1.089 13.810 1.00 98.38 69 ALA A O 1
ATOM 519 N N . CYS A 1 70 ? -1.742 0.933 14.293 1.00 97.69 70 CYS A N 1
ATOM 520 C CA . CYS A 1 70 ? -0.779 0.451 15.281 1.00 97.69 70 CYS A CA 1
ATOM 521 C C . CYS A 1 70 ? -0.652 1.462 16.410 1.00 97.69 70 CYS A C 1
ATOM 523 O O . CYS A 1 70 ? -1.371 2.462 16.429 1.00 97.69 70 CYS A O 1
ATOM 525 N N . THR A 1 71 ? 0.291 1.254 17.328 1.00 97.00 71 THR A N 1
ATOM 526 C CA . THR A 1 71 ? 0.525 2.186 18.444 1.00 97.00 71 THR A CA 1
ATOM 527 C C . THR A 1 71 ? 0.593 3.653 17.986 1.00 97.00 71 THR A C 1
ATOM 529 O O . THR A 1 71 ? -0.048 4.504 18.595 1.00 97.00 71 THR A O 1
ATOM 532 N N . SER A 1 72 ? 1.327 3.963 16.908 1.00 96.75 72 SER A N 1
ATOM 533 C CA . SER A 1 72 ? 1.508 5.338 16.400 1.00 96.75 72 SER A CA 1
ATOM 534 C C . SER A 1 72 ? 0.928 5.607 15.006 1.00 96.75 72 SER A C 1
ATOM 536 O O . SER A 1 72 ? 0.944 6.757 14.571 1.00 96.75 72 SER A O 1
ATOM 538 N N . GLY A 1 73 ? 0.499 4.568 14.283 1.00 96.12 73 GLY A N 1
ATOM 539 C CA . GLY A 1 73 ? 0.133 4.609 12.857 1.00 96.12 73 GLY A CA 1
ATOM 540 C C . GLY A 1 73 ? 1.317 4.649 11.874 1.00 96.12 73 GLY A C 1
ATOM 541 O O . GLY A 1 73 ? 1.158 4.317 10.701 1.00 96.12 73 GLY A O 1
ATOM 542 N N . VAL A 1 74 ? 2.526 4.980 12.342 1.00 97.81 74 VAL A N 1
ATOM 543 C CA . VAL A 1 74 ? 3.705 5.232 11.488 1.00 97.81 74 VAL A CA 1
ATOM 544 C C . VAL A 1 74 ? 4.259 3.953 10.859 1.00 97.81 74 VAL A C 1
ATOM 546 O O . VAL A 1 74 ? 4.548 3.925 9.668 1.00 97.81 74 VAL A O 1
ATOM 549 N N . GLY A 1 75 ? 4.406 2.876 11.637 1.00 97.44 75 GLY A N 1
ATOM 550 C CA . GLY A 1 75 ? 4.923 1.605 11.108 1.00 97.44 75 GLY A CA 1
ATOM 551 C C . GLY A 1 75 ? 4.019 1.037 10.012 1.00 97.44 75 GLY A C 1
ATOM 552 O O . GLY A 1 75 ? 4.500 0.589 8.972 1.00 97.44 75 GLY A O 1
ATOM 553 N N . MET A 1 76 ? 2.703 1.156 10.210 1.00 98.31 76 MET A N 1
ATOM 554 C CA . MET A 1 76 ? 1.703 0.746 9.228 1.00 98.31 76 MET A CA 1
ATOM 555 C C . MET A 1 76 ? 1.843 1.512 7.915 1.00 98.31 76 MET A C 1
ATOM 557 O O . MET A 1 76 ? 1.878 0.888 6.857 1.00 98.31 76 MET A O 1
ATOM 561 N N . SER A 1 77 ? 1.980 2.842 7.968 1.00 98.12 77 SER A N 1
ATOM 562 C CA . SER A 1 77 ? 2.118 3.641 6.747 1.00 98.12 77 SER A CA 1
ATOM 563 C C . SER A 1 77 ? 3.432 3.356 6.018 1.00 98.12 77 SER A C 1
ATOM 565 O O . SER A 1 77 ? 3.435 3.264 4.792 1.00 98.12 77 SER A O 1
ATOM 567 N N . ILE A 1 78 ? 4.539 3.155 6.742 1.00 97.88 78 ILE A N 1
ATOM 568 C CA . ILE A 1 78 ? 5.834 2.804 6.140 1.00 97.88 78 ILE A CA 1
ATOM 569 C C . ILE A 1 78 ? 5.747 1.455 5.421 1.00 97.88 78 ILE A C 1
ATOM 571 O O . ILE A 1 78 ? 6.166 1.357 4.270 1.00 97.88 78 ILE A O 1
ATOM 575 N N . ALA A 1 79 ? 5.201 0.427 6.076 1.00 97.94 79 ALA A N 1
ATOM 576 C CA . ALA A 1 79 ? 5.091 -0.906 5.490 1.00 97.94 79 ALA A CA 1
ATOM 577 C C . ALA A 1 79 ? 4.116 -0.934 4.302 1.00 97.94 79 ALA A C 1
ATOM 579 O O . ALA A 1 79 ? 4.452 -1.470 3.247 1.00 97.94 79 ALA A O 1
ATOM 580 N N . ALA A 1 80 ? 2.946 -0.304 4.430 1.00 97.88 80 ALA A N 1
ATOM 581 C CA . ALA A 1 80 ? 1.941 -0.281 3.371 1.00 97.88 80 ALA A CA 1
ATOM 582 C C . ALA A 1 80 ? 2.431 0.444 2.105 1.00 97.88 80 ALA A C 1
ATOM 584 O O . ALA A 1 80 ? 2.235 -0.056 1.000 1.00 97.88 80 ALA A O 1
ATOM 585 N N . ASN A 1 81 ? 3.149 1.564 2.245 1.00 96.56 81 ASN A N 1
ATOM 586 C CA . ASN A 1 81 ? 3.684 2.322 1.104 1.00 96.56 81 ASN A CA 1
ATOM 587 C C . ASN A 1 81 ? 4.838 1.619 0.358 1.00 96.56 81 ASN A C 1
ATOM 589 O O . ASN A 1 81 ? 5.363 2.167 -0.610 1.00 96.56 81 ASN A O 1
ATOM 593 N N . ARG A 1 82 ? 5.254 0.411 0.772 1.00 92.38 82 ARG A N 1
ATOM 594 C CA . ARG A 1 82 ? 6.175 -0.429 -0.016 1.00 92.38 82 ARG A CA 1
ATOM 595 C C . ARG A 1 82 ? 5.489 -1.113 -1.199 1.00 92.38 82 ARG A C 1
ATOM 597 O O . ARG A 1 82 ? 6.184 -1.606 -2.084 1.00 92.38 82 ARG A O 1
ATOM 604 N N . HIS A 1 83 ? 4.157 -1.160 -1.215 1.00 90.94 83 HIS A N 1
ATOM 605 C CA . HIS A 1 83 ? 3.384 -1.778 -2.290 1.00 90.94 83 HIS A CA 1
ATOM 606 C C . HIS A 1 83 ? 3.083 -0.760 -3.383 1.00 90.94 83 HIS A C 1
ATOM 608 O O . HIS A 1 83 ? 2.713 0.383 -3.108 1.00 90.94 83 HIS A O 1
ATOM 614 N N . ARG A 1 84 ? 3.229 -1.181 -4.643 1.00 84.69 84 ARG A N 1
ATOM 615 C CA . ARG A 1 84 ? 2.807 -0.363 -5.785 1.00 84.69 84 ARG A CA 1
ATOM 616 C C . ARG A 1 84 ? 1.311 -0.076 -5.689 1.00 84.69 84 ARG A C 1
ATOM 618 O O . ARG A 1 84 ? 0.559 -0.858 -5.120 1.00 84.69 84 ARG A O 1
ATOM 625 N N . HIS A 1 85 ? 0.904 1.070 -6.227 1.00 86.81 85 HIS A N 1
ATOM 626 C CA . HIS A 1 85 ? -0.477 1.565 -6.205 1.00 86.81 85 HIS A CA 1
ATOM 627 C C . HIS A 1 85 ? -1.041 1.895 -4.811 1.00 86.81 85 HIS A C 1
ATOM 629 O O . HIS A 1 85 ? -2.168 2.376 -4.723 1.00 86.81 85 HIS A O 1
ATOM 635 N N . VAL A 1 86 ? -0.273 1.736 -3.727 1.00 95.06 86 VAL A N 1
ATOM 636 C CA . VAL A 1 86 ? -0.690 2.122 -2.372 1.00 95.06 86 VAL A CA 1
ATOM 637 C C . VAL A 1 86 ? -0.238 3.539 -2.034 1.00 95.06 86 VAL A C 1
ATOM 639 O O . VAL A 1 86 ? 0.890 3.947 -2.303 1.00 95.06 86 VAL A O 1
ATOM 642 N N . ARG A 1 87 ? -1.149 4.292 -1.415 1.00 96.44 87 ARG A N 1
ATOM 643 C CA . ARG A 1 87 ? -0.945 5.633 -0.863 1.00 96.44 87 ARG A CA 1
ATOM 644 C C . ARG A 1 87 ? -1.514 5.655 0.550 1.00 96.44 87 ARG A C 1
ATOM 646 O O . ARG A 1 87 ? -2.638 6.104 0.779 1.00 96.44 87 ARG A O 1
ATOM 653 N N . ALA A 1 88 ? -0.736 5.127 1.488 1.00 98.06 88 ALA A N 1
ATOM 654 C CA . ALA A 1 88 ? -1.098 5.036 2.894 1.00 98.06 88 ALA A CA 1
ATOM 655 C C . ALA A 1 88 ? -0.712 6.310 3.655 1.00 98.06 88 ALA A C 1
ATOM 657 O O . ALA A 1 88 ? 0.452 6.719 3.645 1.00 98.06 88 ALA A O 1
ATOM 658 N N . ALA A 1 89 ? -1.673 6.917 4.349 1.00 98.12 89 ALA A N 1
ATOM 659 C CA . ALA A 1 89 ? -1.473 8.156 5.092 1.00 98.12 89 ALA A CA 1
ATOM 660 C C . ALA A 1 89 ? -1.679 7.943 6.594 1.00 98.12 89 ALA A C 1
ATOM 662 O 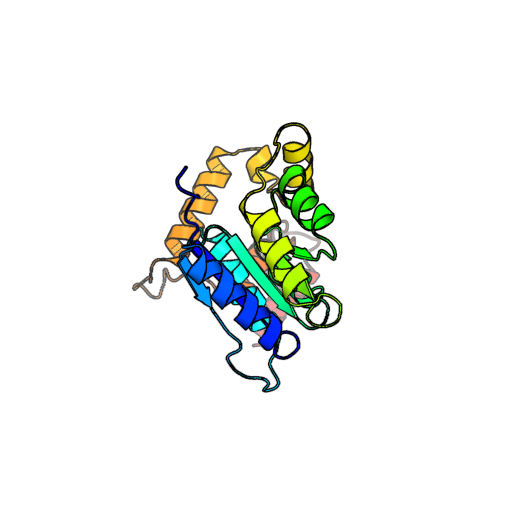O . ALA A 1 89 ? -2.767 7.579 7.034 1.00 98.12 89 ALA A O 1
ATOM 663 N N . SER A 1 90 ? -0.636 8.205 7.387 1.00 97.94 90 SER A N 1
ATOM 664 C CA . SER A 1 90 ? -0.763 8.301 8.844 1.00 97.94 90 SER A CA 1
ATOM 665 C C . SER A 1 90 ? -1.213 9.706 9.205 1.00 97.94 90 SER A C 1
ATOM 667 O O . SER A 1 90 ? -0.472 10.658 8.978 1.00 97.94 90 SER A O 1
ATOM 669 N N . VAL A 1 91 ? -2.399 9.815 9.792 1.00 97.00 91 VAL A N 1
ATOM 670 C CA . VAL A 1 91 ? -3.037 11.097 10.124 1.00 97.00 91 VAL A CA 1
ATOM 671 C C . VAL A 1 91 ? -3.378 11.171 11.613 1.00 97.00 91 VAL A C 1
ATOM 673 O O . VAL A 1 91 ? -3.437 10.151 12.305 1.00 97.00 91 VAL A O 1
ATOM 676 N N . ARG A 1 92 ? -3.574 12.385 12.126 1.00 95.31 92 ARG A N 1
ATOM 677 C CA . ARG A 1 92 ? -3.826 12.684 13.545 1.00 95.31 92 ARG A CA 1
ATOM 678 C C . ARG A 1 92 ? -5.133 13.426 13.804 1.00 95.31 92 ARG A C 1
ATOM 680 O O . ARG A 1 92 ? -5.494 13.594 14.966 1.00 95.31 92 ARG A O 1
ATOM 687 N N . SER A 1 93 ? -5.834 13.861 12.763 1.00 97.75 93 SER A N 1
ATOM 688 C CA . SER A 1 93 ? -7.091 14.599 12.883 1.00 97.75 93 SER A CA 1
ATOM 689 C C . SER A 1 93 ? -8.057 14.265 11.747 1.00 97.75 93 SER A C 1
ATOM 691 O O . SER A 1 93 ? -7.675 13.689 10.725 1.00 97.75 93 SER A O 1
ATOM 693 N N . ILE A 1 94 ? -9.321 14.649 11.930 1.00 98.56 94 ILE A N 1
ATOM 694 C CA . ILE A 1 94 ? -10.369 14.538 10.906 1.00 98.56 94 ILE A CA 1
ATOM 695 C C . ILE A 1 94 ? -9.996 15.386 9.681 1.00 98.56 94 ILE A C 1
ATOM 697 O O . ILE A 1 94 ? -10.084 14.901 8.557 1.00 98.56 94 ILE A O 1
ATOM 701 N N . ASP A 1 95 ? -9.491 16.605 9.894 1.00 98.50 95 ASP A N 1
ATOM 702 C CA . ASP A 1 95 ? -9.058 17.495 8.811 1.00 98.50 95 ASP A CA 1
ATOM 703 C C . ASP A 1 95 ? -7.932 16.873 7.979 1.00 98.50 95 ASP A C 1
ATOM 705 O O . ASP A 1 95 ? -7.952 16.940 6.753 1.00 98.50 95 ASP A O 1
ATOM 709 N N . GLU A 1 96 ? -6.967 16.207 8.617 1.00 98.38 96 GLU A N 1
ATOM 710 C CA . GLU A 1 96 ? -5.909 15.493 7.897 1.00 98.38 96 GLU A CA 1
ATOM 711 C C . GLU A 1 96 ? -6.454 14.299 7.097 1.00 98.38 96 GLU A C 1
ATOM 713 O O . GLU A 1 96 ? -5.984 14.050 5.983 1.00 98.38 96 GLU A O 1
ATOM 718 N N . ALA A 1 97 ? -7.460 13.586 7.619 1.00 98.44 97 ALA A N 1
ATOM 719 C CA . ALA A 1 97 ? -8.130 12.495 6.907 1.00 98.44 97 ALA A CA 1
ATOM 720 C C . ALA A 1 97 ? -8.863 12.994 5.646 1.00 98.44 97 ALA A C 1
ATOM 722 O O . ALA A 1 97 ? -8.802 12.347 4.597 1.00 98.44 97 ALA A O 1
ATOM 723 N N . VAL A 1 98 ? -9.485 14.175 5.719 1.00 98.56 98 VAL A N 1
ATOM 724 C CA . VAL A 1 98 ? -10.092 14.859 4.566 1.00 98.56 98 VAL A CA 1
ATOM 725 C C . VAL A 1 98 ? -9.012 15.301 3.575 1.00 98.56 98 VAL A C 1
ATOM 727 O O . VAL A 1 98 ? -9.048 14.924 2.403 1.00 98.56 98 VAL A O 1
ATOM 730 N N . ILE A 1 99 ? -8.002 16.040 4.046 1.00 98.06 99 ILE A N 1
ATOM 731 C CA . ILE A 1 99 ? -6.936 16.607 3.208 1.00 98.06 99 ILE A CA 1
ATOM 732 C C . ILE A 1 99 ? -6.188 15.511 2.453 1.00 98.06 99 ILE A C 1
ATOM 734 O O . ILE A 1 99 ? -5.899 15.664 1.264 1.00 98.06 99 ILE A O 1
ATOM 738 N N . THR A 1 100 ? -5.866 14.395 3.110 1.00 97.38 100 THR A N 1
ATOM 739 C CA . THR A 1 100 ? -5.119 13.327 2.4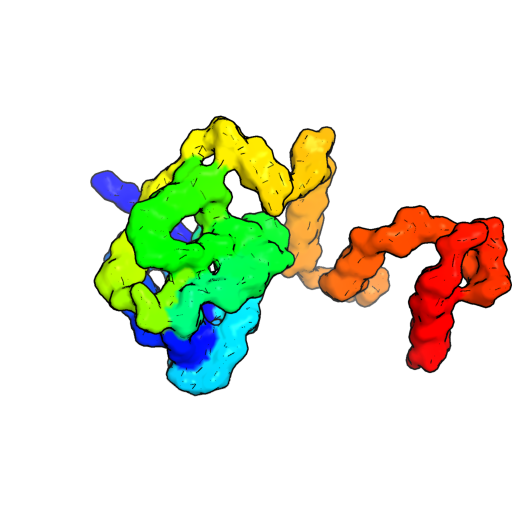42 1.00 97.38 100 THR A CA 1
ATOM 740 C C . THR A 1 100 ? -5.935 12.654 1.340 1.00 97.38 100 THR A C 1
ATOM 742 O O . THR A 1 100 ? -5.373 12.272 0.315 1.00 97.38 100 THR A O 1
ATOM 745 N N . ARG A 1 101 ? -7.264 12.575 1.477 1.00 97.62 101 ARG A N 1
ATOM 746 C CA . ARG A 1 101 ? -8.136 12.084 0.402 1.00 97.62 101 ARG A CA 1
ATOM 747 C C . ARG A 1 101 ? -8.275 13.084 -0.731 1.00 97.62 101 ARG A C 1
ATOM 749 O O . ARG A 1 101 ? -8.081 12.701 -1.879 1.00 97.62 101 ARG A O 1
ATOM 756 N N . GLN A 1 102 ? -8.528 14.352 -0.417 1.00 97.50 102 GLN A N 1
ATOM 757 C CA . GLN A 1 102 ? -8.673 15.416 -1.415 1.00 97.50 102 GLN A CA 1
ATOM 758 C C . GLN A 1 102 ? -7.412 15.613 -2.251 1.00 97.50 102 GLN A C 1
ATOM 760 O O . GLN A 1 102 ? -7.495 15.777 -3.466 1.00 97.50 102 GLN A O 1
ATOM 765 N N . HIS A 1 103 ? -6.240 15.602 -1.611 1.00 96.69 103 HIS A N 1
ATOM 766 C CA . HIS A 1 103 ? -4.999 16.027 -2.252 1.00 96.69 103 HIS A CA 1
ATOM 767 C C . HIS A 1 103 ? -4.072 14.891 -2.673 1.00 96.69 103 HIS A C 1
ATOM 769 O O . HIS A 1 103 ? -3.271 15.099 -3.584 1.00 96.69 103 HIS A O 1
ATOM 775 N N . ASN A 1 104 ? -4.115 13.745 -1.992 1.00 95.69 104 ASN A N 1
ATOM 776 C CA . ASN A 1 104 ? -3.172 12.649 -2.231 1.00 95.69 104 ASN A CA 1
ATOM 777 C C . ASN A 1 104 ? -3.859 11.394 -2.765 1.00 95.69 104 ASN A C 1
ATOM 779 O O . ASN A 1 104 ? -3.168 10.405 -3.001 1.00 95.69 104 ASN A O 1
ATOM 783 N N . ASP A 1 105 ? -5.186 11.423 -2.920 1.00 96.19 105 ASP A N 1
ATOM 784 C CA . ASP A 1 105 ? -5.993 10.259 -3.282 1.00 96.19 105 ASP A CA 1
ATOM 785 C C . ASP A 1 105 ? -5.584 9.018 -2.472 1.00 96.19 105 ASP A C 1
ATOM 787 O O . ASP A 1 105 ? -5.307 7.946 -3.012 1.00 96.19 105 ASP A O 1
ATOM 791 N N . SER A 1 106 ? -5.382 9.201 -1.162 1.00 97.62 106 SER A N 1
ATOM 792 C CA . SER A 1 106 ? -4.929 8.113 -0.298 1.00 97.62 106 SER A CA 1
ATOM 793 C C . SER A 1 106 ? -5.942 6.978 -0.322 1.00 97.62 106 SER A C 1
ATOM 795 O O . SER A 1 106 ? -7.124 7.200 -0.098 1.00 97.62 106 SER A O 1
ATOM 797 N N . ASN A 1 107 ? -5.489 5.751 -0.546 1.00 97.81 107 ASN A N 1
ATOM 798 C CA . ASN A 1 107 ? -6.361 4.576 -0.536 1.00 97.81 107 ASN A CA 1
ATOM 799 C C . ASN A 1 107 ? -6.236 3.755 0.752 1.00 97.81 107 ASN A C 1
ATOM 801 O O . ASN A 1 107 ? -7.037 2.850 0.976 1.00 97.81 107 ASN A O 1
ATOM 805 N N . ILE A 1 108 ? -5.289 4.098 1.634 1.00 98.75 108 ILE A N 1
ATOM 806 C CA . ILE A 1 108 ? -5.169 3.493 2.963 1.00 98.75 108 ILE A CA 1
ATOM 807 C C . ILE A 1 108 ? -5.052 4.574 4.043 1.00 98.75 108 ILE A C 1
ATOM 809 O O . ILE A 1 108 ? -4.193 5.456 3.971 1.00 98.75 108 ILE A O 1
ATOM 813 N N . LEU A 1 109 ? -5.895 4.481 5.070 1.00 98.81 109 LEU A N 1
ATOM 814 C CA . LEU A 1 109 ? -5.858 5.327 6.261 1.00 98.81 109 LEU A CA 1
ATOM 815 C C . LEU A 1 109 ? -5.077 4.627 7.378 1.00 98.81 109 LEU A C 1
ATOM 817 O O . LEU A 1 109 ? -5.428 3.515 7.761 1.00 98.81 109 LEU A O 1
ATOM 821 N N . CYS A 1 110 ? -4.047 5.262 7.937 1.00 98.75 110 CYS A N 1
ATOM 822 C CA . CYS A 1 110 ? -3.303 4.736 9.083 1.00 98.75 110 CYS A CA 1
ATOM 823 C C . CYS A 1 110 ? -3.632 5.518 10.363 1.00 98.75 110 CYS A C 1
ATOM 825 O O . CYS A 1 110 ? -3.397 6.724 10.452 1.00 98.75 110 CYS A O 1
ATOM 827 N N . LEU A 1 111 ? -4.151 4.808 11.363 1.00 98.56 111 LEU A N 1
ATOM 828 C CA . LEU A 1 111 ? -4.609 5.325 12.649 1.00 98.56 111 LEU A CA 1
ATOM 829 C C . LEU A 1 111 ? -3.642 4.965 13.783 1.00 98.56 111 LEU A C 1
ATOM 831 O O . LEU A 1 111 ? -2.879 3.997 13.713 1.00 98.56 111 LEU A O 1
ATOM 835 N N . SER A 1 112 ? -3.702 5.749 14.857 1.00 97.75 112 SER A N 1
ATOM 836 C CA . SER A 1 112 ? -2.820 5.622 16.012 1.00 97.75 112 SER A CA 1
ATOM 837 C C . SER A 1 112 ? -3.584 5.196 17.265 1.00 97.75 112 SER A C 1
ATOM 839 O O . SER A 1 112 ? -4.242 6.023 17.886 1.00 97.7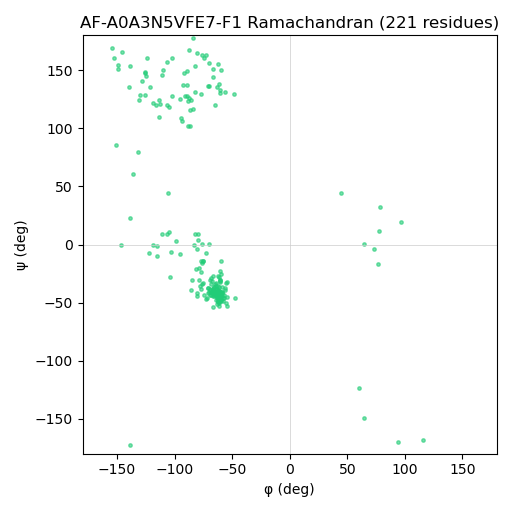5 112 SER A O 1
ATOM 841 N N . GLY A 1 113 ? -3.381 3.965 17.737 1.00 96.69 113 GLY A N 1
ATOM 842 C CA . GLY A 1 113 ? -3.999 3.463 18.973 1.00 96.69 113 GLY A CA 1
ATOM 843 C C . GLY A 1 113 ? -3.620 4.243 20.241 1.00 96.69 113 GLY A C 1
ATOM 844 O O . GLY A 1 113 ? -4.411 4.322 21.172 1.00 96.69 113 GLY A O 1
ATOM 845 N N . LYS A 1 114 ? -2.434 4.873 20.281 1.00 96.38 114 LYS A N 1
ATOM 846 C CA . LYS A 1 114 ? -1.958 5.641 21.451 1.00 96.38 114 LYS A CA 1
ATOM 847 C C . LYS A 1 114 ? -2.451 7.088 21.515 1.00 96.38 114 LYS A C 1
ATOM 849 O O . LYS A 1 114 ? -2.519 7.661 22.597 1.00 96.38 114 LYS A O 1
ATOM 854 N N . TYR A 1 115 ? -2.682 7.713 20.364 1.00 96.00 115 TYR A N 1
ATOM 855 C CA . TYR A 1 115 ? -2.849 9.168 20.245 1.00 96.00 115 TYR A CA 1
ATOM 856 C C . TYR A 1 115 ? -4.222 9.572 19.706 1.00 96.00 115 TYR A C 1
ATOM 858 O O . TYR A 1 115 ? -4.479 10.762 19.552 1.00 96.00 115 TYR A O 1
ATOM 866 N N . THR A 1 116 ? -5.081 8.600 19.408 1.00 96.75 116 THR A N 1
ATOM 867 C CA . THR A 1 116 ? -6.415 8.816 18.860 1.00 96.75 116 THR A CA 1
ATOM 868 C C . THR A 1 116 ? -7.392 7.990 19.681 1.00 96.75 116 THR A C 1
ATOM 870 O O . THR A 1 116 ? -7.205 6.784 19.832 1.00 96.75 116 THR A O 1
ATOM 873 N N . ASP A 1 117 ? -8.413 8.635 20.238 1.00 98.00 117 ASP A N 1
ATOM 874 C CA . ASP A 1 117 ? -9.495 7.921 20.908 1.00 98.00 117 ASP A CA 1
ATOM 875 C C . ASP A 1 117 ? -10.460 7.284 19.893 1.00 98.00 117 ASP A C 1
ATOM 877 O O . ASP A 1 117 ? -10.463 7.609 18.704 1.00 98.00 117 ASP A O 1
ATOM 881 N N . ILE A 1 118 ? -11.272 6.335 20.363 1.00 98.44 118 ILE A N 1
ATOM 882 C CA . ILE A 1 118 ? -12.200 5.577 19.514 1.00 98.44 118 ILE A CA 1
ATOM 883 C C . ILE A 1 118 ? -13.196 6.489 18.771 1.00 98.44 118 ILE A C 1
ATOM 885 O O . ILE A 1 118 ? -13.323 6.325 17.555 1.00 98.44 118 ILE A O 1
ATOM 889 N N . PRO A 1 119 ? -13.885 7.449 19.427 1.00 98.50 119 PRO A N 1
ATOM 890 C CA . PRO A 1 119 ? -14.813 8.337 18.727 1.00 98.50 119 PRO A CA 1
ATOM 891 C C . PRO A 1 119 ? -14.139 9.139 17.610 1.00 98.50 119 PRO A C 1
ATOM 893 O O . PRO A 1 119 ? -14.683 9.242 16.510 1.00 98.50 119 PRO A O 1
ATOM 896 N N . THR A 1 120 ? -12.934 9.657 17.858 1.00 98.50 120 THR A N 1
ATOM 897 C CA . THR A 1 120 ? -12.175 10.411 16.856 1.00 98.50 120 THR A CA 1
ATOM 898 C C . THR A 1 120 ? -11.724 9.508 15.712 1.00 98.50 120 THR A C 1
ATOM 900 O O . THR A 1 120 ? -11.844 9.896 14.555 1.00 98.50 120 THR A O 1
ATOM 903 N N . ALA A 1 121 ? -11.264 8.286 15.996 1.00 98.56 121 ALA A N 1
ATOM 904 C CA . ALA A 1 121 ? -10.864 7.324 14.968 1.00 98.56 121 ALA A CA 1
ATOM 905 C C . ALA A 1 121 ? -12.021 6.934 14.037 1.00 98.56 121 ALA A C 1
ATOM 907 O O . ALA A 1 121 ? -11.826 6.850 12.824 1.00 98.56 121 ALA A O 1
ATOM 908 N N . ILE A 1 122 ? -13.220 6.746 14.592 1.00 98.75 122 ILE A N 1
ATOM 909 C CA . ILE A 1 122 ? -14.445 6.509 13.819 1.00 98.75 122 ILE A CA 1
ATOM 910 C C . ILE A 1 122 ? -14.748 7.712 12.918 1.00 98.75 122 ILE A C 1
ATOM 912 O O . ILE A 1 122 ? -14.906 7.546 11.711 1.00 98.75 122 ILE A O 1
ATOM 916 N N . ALA A 1 123 ? -14.734 8.927 13.472 1.00 98.62 123 ALA A N 1
ATOM 917 C CA . ALA A 1 123 ? -14.986 10.142 12.699 1.00 98.62 123 ALA A CA 1
ATOM 918 C C . ALA A 1 123 ? -13.944 10.366 11.585 1.00 98.62 123 ALA A C 1
ATOM 920 O O . ALA A 1 123 ? -14.288 10.808 10.491 1.00 98.62 123 ALA A O 1
ATOM 921 N N . MET A 1 124 ? -12.675 10.030 11.835 1.00 98.69 124 MET A N 1
ATOM 922 C CA . MET A 1 124 ? -11.612 10.068 10.826 1.00 98.69 124 MET A CA 1
ATOM 923 C C . MET A 1 124 ? -11.843 9.041 9.712 1.00 98.69 124 MET A C 1
ATOM 925 O O . MET A 1 124 ? -11.642 9.371 8.545 1.00 98.69 124 MET A O 1
ATOM 929 N N . ALA A 1 125 ? -12.264 7.817 10.052 1.00 98.50 125 ALA A N 1
ATOM 930 C CA . ALA A 1 125 ? -12.583 6.782 9.069 1.00 98.50 125 ALA A CA 1
ATOM 931 C C . ALA A 1 125 ? -13.767 7.195 8.183 1.00 98.50 125 ALA A C 1
ATOM 933 O O . ALA A 1 125 ? -13.670 7.105 6.960 1.00 98.50 125 ALA A O 1
ATOM 934 N N . ASP A 1 126 ? -14.836 7.728 8.778 1.00 98.31 126 ASP A N 1
ATOM 935 C CA . ASP A 1 126 ? -15.990 8.236 8.033 1.00 98.31 126 ASP A CA 1
ATOM 936 C C . ASP A 1 126 ? -15.585 9.385 7.104 1.00 98.31 126 ASP A C 1
ATOM 938 O O . ASP A 1 126 ? -15.852 9.336 5.903 1.00 98.31 126 ASP A O 1
ATOM 942 N N . ALA A 1 127 ? -14.876 10.390 7.634 1.00 98.38 127 ALA A N 1
ATOM 943 C CA . ALA A 1 127 ? -14.406 11.535 6.859 1.00 98.38 127 ALA A CA 1
ATOM 944 C C . ALA A 1 127 ? -13.505 11.112 5.691 1.00 98.38 127 ALA A C 1
ATOM 946 O O . ALA A 1 127 ? -13.650 11.624 4.581 1.00 98.38 127 ALA A O 1
ATOM 947 N N . PHE A 1 128 ? -12.617 10.141 5.908 1.00 98.56 128 PHE A N 1
ATOM 948 C CA . PHE A 1 128 ? -11.793 9.565 4.854 1.00 98.56 128 PHE A CA 1
ATOM 949 C C . PHE A 1 128 ? -12.648 8.901 3.765 1.00 98.56 128 PHE A C 1
ATOM 951 O O . PHE A 1 128 ? -12.418 9.128 2.583 1.00 98.56 128 PHE A O 1
ATOM 958 N N . LEU A 1 129 ? -13.645 8.090 4.123 1.00 97.75 129 LEU A N 1
ATOM 959 C CA . LEU A 1 129 ? -14.430 7.330 3.144 1.00 97.75 129 LEU A CA 1
ATOM 960 C C . LEU A 1 129 ? -15.369 8.211 2.310 1.00 97.75 129 LEU A C 1
ATOM 962 O O . LEU A 1 129 ? -15.506 7.972 1.110 1.00 97.75 129 LEU A O 1
ATOM 966 N N . ILE A 1 130 ? -15.982 9.236 2.911 1.00 96.38 130 ILE A N 1
ATOM 967 C CA . ILE A 1 130 ? -16.928 10.123 2.209 1.00 96.38 130 ILE A CA 1
ATOM 968 C C . ILE A 1 130 ? -16.241 11.182 1.343 1.00 96.38 130 ILE A C 1
ATOM 970 O O . ILE A 1 130 ? -16.867 11.758 0.455 1.00 96.38 130 ILE A O 1
ATOM 974 N N . THR A 1 131 ? -14.971 11.479 1.615 1.00 97.75 131 THR A N 1
ATOM 975 C CA . THR A 1 131 ? -14.248 12.539 0.916 1.00 97.75 131 THR A CA 1
ATOM 976 C C . THR A 1 131 ? -13.821 12.077 -0.476 1.00 97.75 131 THR A C 1
ATOM 978 O O . THR A 1 131 ? -13.198 11.027 -0.647 1.00 97.75 131 THR A O 1
ATOM 981 N N . HIS A 1 132 ? -14.122 12.885 -1.490 1.00 96.06 132 HIS A N 1
ATOM 982 C CA . HIS A 1 132 ? -13.706 12.635 -2.868 1.00 96.06 132 HIS A CA 1
ATOM 983 C C . HIS A 1 132 ? -12.337 13.253 -3.166 1.00 96.06 132 HIS A C 1
ATOM 985 O O . HIS A 1 132 ? -11.969 14.286 -2.604 1.00 96.06 132 HIS A O 1
ATOM 991 N N . PHE A 1 133 ? -11.592 12.617 -4.068 1.00 96.69 133 PHE A N 1
ATOM 992 C CA . PHE A 1 133 ? -10.353 13.168 -4.602 1.00 96.69 133 PHE A CA 1
ATOM 993 C C . PHE A 1 133 ? -10.642 14.366 -5.517 1.00 96.69 133 PHE A C 1
ATOM 995 O O . PHE A 1 133 ? -11.556 14.311 -6.338 1.00 96.69 133 PHE A O 1
ATOM 1002 N N . GLU A 1 134 ? -9.869 15.448 -5.387 1.00 95.50 134 GLU A N 1
ATOM 1003 C CA . GLU A 1 134 ? -10.094 16.679 -6.159 1.00 95.50 134 GLU A CA 1
ATOM 1004 C C . GLU A 1 134 ? -9.522 16.629 -7.584 1.00 95.50 134 GLU A C 1
ATOM 1006 O O . GLU A 1 134 ? -9.940 17.406 -8.443 1.00 95.50 134 GLU A O 1
ATOM 1011 N N . GLY A 1 135 ? -8.554 15.748 -7.855 1.00 91.38 135 GLY A N 1
ATOM 1012 C CA . GLY A 1 135 ? -7.894 15.680 -9.159 1.00 91.38 135 GLY A CA 1
ATOM 1013 C C . GLY A 1 135 ? -7.083 16.934 -9.510 1.00 91.38 135 GLY A C 1
ATOM 1014 O O . GLY A 1 135 ? -6.494 17.616 -8.660 1.00 91.38 135 GLY A O 1
ATOM 1015 N N . GLY A 1 136 ? -6.993 17.232 -10.807 1.00 91.06 136 GLY A N 1
ATOM 1016 C CA . GLY A 1 136 ? -6.352 18.444 -11.321 1.00 91.06 136 GLY A CA 1
ATOM 1017 C C . GLY A 1 136 ? -4.873 18.545 -10.935 1.00 91.06 136 GLY A C 1
ATOM 1018 O O . GLY A 1 136 ? -4.070 17.655 -11.210 1.00 91.06 136 GLY A O 1
ATOM 1019 N N . ARG A 1 137 ? -4.474 19.640 -10.270 1.00 90.19 137 ARG A N 1
ATOM 1020 C CA . ARG A 1 137 ? -3.065 19.867 -9.874 1.00 90.19 137 ARG A CA 1
ATOM 1021 C C . ARG A 1 137 ? -2.505 18.785 -8.941 1.00 90.19 137 ARG A C 1
ATOM 1023 O O . ARG A 1 137 ? -1.286 18.667 -8.809 1.00 90.19 137 ARG A O 1
ATOM 1030 N N . HIS A 1 138 ? -3.380 18.069 -8.238 1.00 92.31 138 HIS A N 1
ATOM 1031 C CA . HIS A 1 138 ? -3.007 17.046 -7.269 1.00 92.31 138 HIS A CA 1
ATOM 1032 C C . HIS A 1 138 ? -2.562 15.757 -7.955 1.00 92.31 138 HIS A C 1
ATOM 1034 O O . HIS A 1 138 ? -1.590 15.139 -7.529 1.00 92.31 138 HIS A O 1
ATOM 1040 N N . GLU A 1 139 ? -3.168 15.432 -9.090 1.00 87.06 139 GLU A N 1
ATOM 1041 C CA . GLU A 1 139 ? -2.852 14.247 -9.883 1.00 87.06 139 GLU A CA 1
ATOM 1042 C C . GLU A 1 139 ? -1.401 14.263 -10.376 1.00 87.06 139 GLU A C 1
ATOM 1044 O O . GLU A 1 139 ? -0.644 13.319 -10.160 1.00 87.06 139 GLU A O 1
ATOM 1049 N N . ALA A 1 140 ? -0.938 15.412 -10.877 1.00 83.44 140 ALA A N 1
ATOM 1050 C CA . ALA A 1 140 ? 0.460 15.599 -11.264 1.00 83.44 140 ALA A CA 1
ATOM 1051 C C . ALA A 1 140 ? 1.451 15.449 -10.089 1.00 83.44 140 ALA A C 1
ATOM 1053 O O . ALA A 1 140 ? 2.620 15.120 -10.301 1.00 83.44 140 ALA A O 1
ATOM 1054 N N . ARG A 1 141 ? 1.026 15.716 -8.845 1.00 86.56 141 ARG A N 1
ATOM 1055 C CA . ARG A 1 141 ? 1.868 15.547 -7.645 1.00 86.56 141 ARG A CA 1
ATOM 1056 C C . ARG A 1 141 ? 1.913 14.093 -7.208 1.00 86.56 141 ARG A C 1
ATOM 1058 O O . ARG A 1 141 ? 3.002 13.596 -6.935 1.00 86.56 141 ARG A O 1
ATOM 1065 N N . ILE A 1 142 ? 0.765 13.421 -7.198 1.00 87.31 142 ILE A N 1
ATOM 1066 C CA . ILE A 1 142 ? 0.664 11.987 -6.913 1.00 87.31 142 ILE A CA 1
ATOM 1067 C C . ILE A 1 142 ? 1.528 11.215 -7.901 1.00 87.31 142 ILE A C 1
ATOM 1069 O O . ILE A 1 142 ? 2.359 10.406 -7.495 1.00 87.31 142 ILE A O 1
ATOM 1073 N N . CYS A 1 143 ? 1.435 11.556 -9.186 1.00 81.25 143 CYS A N 1
ATOM 1074 C CA . CYS A 1 143 ? 2.196 10.872 -10.215 1.00 81.25 143 CYS A CA 1
ATOM 1075 C C . CYS A 1 143 ? 3.720 10.991 -10.014 1.00 81.25 143 CYS A C 1
ATOM 1077 O O . CYS A 1 143 ? 4.467 10.061 -10.300 1.00 81.25 143 CYS A O 1
ATOM 1079 N N . LYS A 1 144 ? 4.193 12.114 -9.454 1.00 80.81 144 LYS A N 1
ATOM 1080 C CA . LYS A 1 144 ? 5.606 12.311 -9.086 1.00 80.81 144 LYS A CA 1
ATOM 1081 C C . LYS A 1 144 ? 6.003 11.619 -7.782 1.00 80.81 144 LYS A C 1
ATOM 1083 O O . LYS A 1 144 ? 7.149 11.200 -7.661 1.00 80.81 144 LYS A O 1
ATOM 1088 N N . ALA A 1 145 ? 5.106 11.580 -6.800 1.00 78.62 145 ALA A N 1
ATOM 1089 C CA . ALA A 1 145 ? 5.396 11.069 -5.464 1.00 78.62 145 ALA A CA 1
ATOM 1090 C C . ALA A 1 145 ? 5.350 9.537 -5.400 1.00 78.62 145 ALA A C 1
ATOM 1092 O O . ALA A 1 145 ? 6.196 8.925 -4.754 1.00 78.62 145 ALA A O 1
ATOM 1093 N N . SER A 1 146 ? 4.364 8.931 -6.058 1.00 74.00 146 SER A N 1
ATOM 1094 C CA . SER A 1 146 ? 4.082 7.495 -5.971 1.00 74.00 146 SER A CA 1
ATOM 1095 C C . SER A 1 146 ? 3.535 6.880 -7.264 1.00 74.00 146 SER A C 1
ATOM 1097 O O . SER A 1 146 ? 3.294 5.675 -7.296 1.00 74.00 146 SER A O 1
ATOM 1099 N N . GLY A 1 147 ? 3.348 7.670 -8.327 1.00 71.88 147 GLY A N 1
ATOM 1100 C CA . GLY A 1 147 ? 2.950 7.162 -9.640 1.00 71.88 147 GLY A CA 1
ATOM 1101 C C . GLY A 1 147 ? 4.107 6.580 -10.446 1.00 71.88 147 GLY A C 1
ATOM 1102 O O . GLY A 1 147 ? 5.291 6.783 -10.155 1.00 71.88 147 GLY A O 1
ATOM 1103 N N . SER A 1 148 ? 3.755 5.835 -11.488 1.00 80.50 148 SER A N 1
ATOM 1104 C CA . SER A 1 148 ? 4.736 5.203 -12.359 1.00 80.50 148 SER A CA 1
ATOM 1105 C C . SER A 1 148 ? 5.245 6.198 -13.402 1.00 80.50 148 SER A C 1
ATOM 1107 O O . SER A 1 148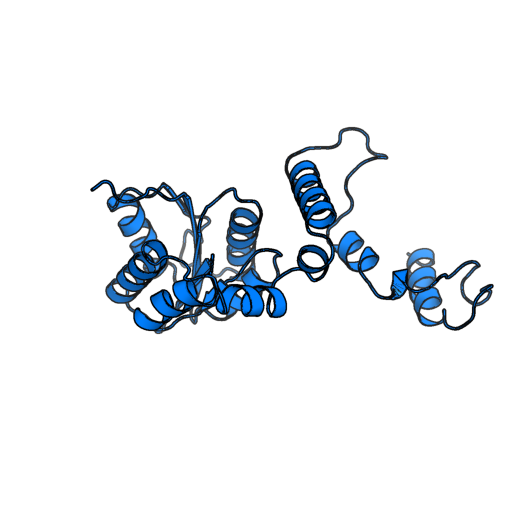 ? 4.476 6.854 -14.101 1.00 80.50 148 SER A O 1
ATOM 1109 N N . ARG A 1 149 ? 6.570 6.294 -13.575 1.00 82.19 149 ARG A N 1
ATOM 1110 C CA . ARG A 1 149 ? 7.141 7.057 -14.705 1.00 82.19 149 ARG A CA 1
ATOM 1111 C C . ARG A 1 149 ? 6.693 6.486 -16.049 1.00 82.19 149 ARG A C 1
ATOM 1113 O O . ARG A 1 149 ? 6.583 7.230 -17.020 1.00 82.19 149 ARG A O 1
ATOM 1120 N N . LEU A 1 150 ? 6.450 5.176 -16.091 1.00 84.56 150 LEU A N 1
ATOM 1121 C CA . LEU A 1 150 ? 5.967 4.494 -17.280 1.00 84.56 150 LEU A CA 1
ATOM 1122 C C . LEU A 1 150 ? 4.517 4.864 -17.571 1.00 84.56 150 LEU A C 1
ATOM 1124 O O . LEU A 1 150 ? 4.228 5.186 -18.706 1.00 84.56 150 LEU A O 1
ATOM 1128 N N . GLU A 1 151 ? 3.655 4.946 -16.558 1.00 85.19 151 GLU A N 1
ATOM 1129 C CA . GLU A 1 151 ? 2.268 5.417 -16.711 1.00 85.19 151 GLU A CA 1
ATOM 1130 C C . GLU A 1 151 ? 2.202 6.816 -17.335 1.00 85.19 151 GLU A C 1
ATOM 1132 O O . GLU A 1 151 ? 1.379 7.066 -18.203 1.00 85.19 151 GLU A O 1
ATOM 1137 N N . GLN A 1 152 ? 3.116 7.717 -16.959 1.00 79.69 152 GLN A N 1
ATOM 1138 C CA . GLN A 1 152 ? 3.189 9.056 -17.562 1.00 79.69 152 GLN A CA 1
ATOM 1139 C C . GLN A 1 152 ? 3.703 9.045 -19.003 1.00 79.69 152 GLN A C 1
ATOM 1141 O O . GLN A 1 152 ? 3.290 9.873 -19.810 1.00 79.69 152 GLN A O 1
ATOM 1146 N N . THR A 1 153 ? 4.671 8.176 -19.297 1.00 87.38 153 THR A N 1
ATOM 1147 C CA . THR A 1 153 ? 5.384 8.181 -20.583 1.00 87.38 153 THR A CA 1
ATOM 1148 C C . THR A 1 153 ? 4.638 7.368 -21.640 1.00 87.38 153 THR A C 1
ATOM 1150 O O . THR A 1 153 ? 4.592 7.770 -22.799 1.00 87.38 153 THR A O 1
ATOM 1153 N N . ASP A 1 154 ? 4.059 6.240 -21.234 1.00 90.44 154 ASP A N 1
ATOM 1154 C CA . ASP A 1 154 ? 3.316 5.294 -22.060 1.00 90.44 154 ASP A CA 1
ATOM 1155 C C . ASP A 1 154 ? 2.235 4.581 -21.210 1.00 90.44 154 ASP A C 1
ATOM 1157 O O . ASP A 1 154 ? 2.467 3.492 -20.666 1.00 90.44 154 ASP A O 1
ATOM 1161 N N . PRO A 1 155 ? 1.046 5.201 -21.072 1.00 88.75 155 PRO A N 1
ATOM 1162 C CA . PRO A 1 155 ? -0.061 4.633 -20.307 1.00 88.75 155 PRO A CA 1
ATOM 1163 C C . PRO A 1 155 ? -0.504 3.260 -20.823 1.00 88.75 155 PRO A C 1
ATOM 1165 O O . PRO A 1 155 ? -0.821 2.385 -20.029 1.00 88.75 155 PRO A O 1
ATOM 1168 N N . ALA A 1 156 ? -0.476 3.035 -22.141 1.00 92.88 156 ALA A N 1
ATOM 1169 C CA . ALA A 1 156 ? -0.941 1.782 -22.730 1.00 92.88 156 ALA A CA 1
ATOM 1170 C C . ALA A 1 156 ? -0.032 0.603 -22.351 1.00 92.88 156 ALA A C 1
ATOM 1172 O O . ALA A 1 156 ? -0.520 -0.483 -22.030 1.00 92.88 156 ALA A O 1
ATOM 1173 N N . ILE A 1 157 ? 1.289 0.815 -22.350 1.00 92.06 157 ILE A N 1
ATOM 1174 C CA . ILE A 1 157 ? 2.244 -0.195 -21.882 1.00 92.06 157 ILE A CA 1
ATOM 1175 C C . ILE A 1 157 ? 2.119 -0.412 -20.376 1.00 92.06 157 ILE A C 1
ATOM 1177 O O . ILE A 1 157 ? 2.169 -1.553 -19.917 1.00 92.06 157 ILE A O 1
ATOM 1181 N N . TYR A 1 158 ? 1.942 0.658 -19.602 1.00 88.50 158 TYR A N 1
ATOM 1182 C CA . TYR A 1 158 ? 1.712 0.534 -18.168 1.00 88.50 158 TYR A CA 1
ATOM 1183 C C . TYR A 1 158 ? 0.459 -0.293 -17.854 1.00 88.50 158 TYR A C 1
ATOM 1185 O O . TYR A 1 158 ? 0.554 -1.249 -17.088 1.00 88.50 158 TYR A O 1
ATOM 1193 N N . ASP A 1 159 ? -0.666 -0.000 -18.508 1.00 87.62 159 ASP A N 1
ATOM 1194 C CA . ASP A 1 159 ? -1.924 -0.729 -18.334 1.00 87.62 159 ASP A CA 1
ATOM 1195 C C . ASP A 1 159 ? -1.770 -2.212 -18.691 1.00 87.62 159 ASP A C 1
ATOM 1197 O O . ASP A 1 159 ? -2.252 -3.082 -17.962 1.00 87.62 159 ASP A O 1
ATOM 1201 N N . ALA A 1 160 ? -1.051 -2.524 -19.775 1.00 93.25 160 ALA A N 1
ATOM 1202 C CA . ALA A 1 160 ? -0.757 -3.903 -20.160 1.00 93.25 160 ALA A CA 1
ATOM 1203 C C . ALA A 1 160 ? 0.094 -4.633 -19.104 1.00 93.25 160 ALA A C 1
ATOM 1205 O O . ALA A 1 160 ? -0.189 -5.786 -18.777 1.00 93.25 160 ALA A O 1
ATOM 1206 N N . ILE A 1 161 ? 1.103 -3.963 -18.534 1.00 91.06 161 ILE A N 1
ATOM 1207 C CA . ILE A 1 161 ? 1.938 -4.522 -17.460 1.00 91.06 161 ILE A CA 1
ATOM 1208 C C . ILE A 1 161 ? 1.114 -4.748 -16.190 1.00 91.06 161 ILE A C 1
ATOM 1210 O O . ILE A 1 161 ? 1.225 -5.808 -15.579 1.00 91.06 161 ILE A O 1
ATOM 1214 N N . THR A 1 162 ? 0.266 -3.795 -15.799 1.00 87.88 162 THR A N 1
ATOM 1215 C CA . THR A 1 162 ? -0.613 -3.936 -14.629 1.00 87.88 162 THR A CA 1
ATOM 1216 C C . THR A 1 162 ? -1.639 -5.055 -14.828 1.00 87.88 162 THR A C 1
ATOM 1218 O O . THR A 1 162 ? -1.895 -5.833 -13.906 1.00 87.88 162 THR A O 1
ATOM 1221 N N . ALA A 1 163 ? -2.200 -5.193 -16.033 1.00 89.75 163 ALA A N 1
ATOM 1222 C CA . ALA A 1 163 ? -3.093 -6.299 -16.367 1.00 89.75 163 ALA A CA 1
ATOM 1223 C C . ALA A 1 163 ? -2.378 -7.658 -16.281 1.00 89.75 163 ALA A C 1
ATOM 1225 O O . ALA A 1 163 ? -2.943 -8.617 -15.749 1.00 89.75 163 ALA A O 1
ATOM 1226 N N . GLU A 1 164 ? -1.131 -7.735 -16.750 1.00 93.38 164 GLU A N 1
ATOM 1227 C CA . GLU A 1 164 ? -0.320 -8.949 -16.662 1.00 93.38 164 GLU A CA 1
ATOM 1228 C C . GLU A 1 164 ? 0.064 -9.286 -15.215 1.00 93.38 164 GLU A C 1
ATOM 1230 O O . GLU A 1 164 ? -0.093 -10.435 -14.805 1.00 93.38 164 GLU A O 1
ATOM 1235 N N . GLU A 1 165 ? 0.469 -8.307 -14.397 1.00 88.50 165 GLU A N 1
ATOM 1236 C CA . GLU A 1 165 ? 0.712 -8.519 -12.961 1.00 88.50 165 GLU A CA 1
ATOM 1237 C C . GLU A 1 165 ? -0.527 -9.121 -12.283 1.00 88.50 165 GLU A C 1
ATOM 1239 O O . GLU A 1 165 ? -0.433 -10.110 -11.549 1.00 88.50 165 GLU A O 1
ATOM 1244 N N . LYS A 1 166 ? -1.711 -8.574 -12.580 1.00 86.81 166 LYS A N 1
ATOM 1245 C CA . LYS A 1 166 ? -2.972 -9.091 -12.048 1.00 86.81 166 LYS A CA 1
ATOM 1246 C C . LYS A 1 166 ? -3.248 -10.523 -12.506 1.00 86.81 166 LYS A C 1
ATOM 1248 O O . LYS A 1 166 ? -3.724 -11.323 -11.700 1.00 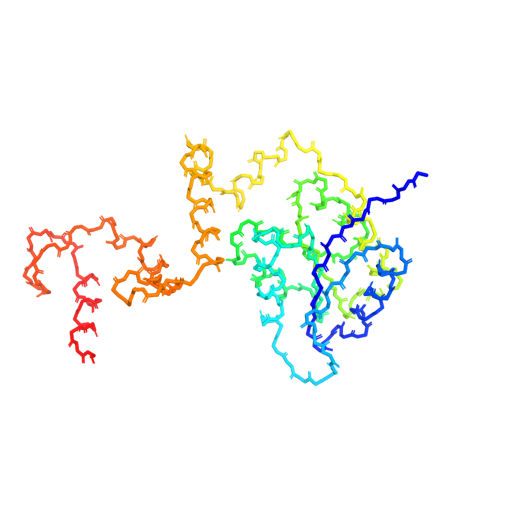86.81 166 LYS A O 1
ATOM 1253 N N . ARG A 1 167 ? -2.965 -10.864 -13.767 1.00 91.38 167 ARG A N 1
ATOM 1254 C CA . ARG A 1 167 ? -3.109 -12.235 -14.281 1.00 91.38 167 ARG A CA 1
ATOM 1255 C C . ARG A 1 167 ? -2.187 -13.194 -13.532 1.00 91.38 167 ARG A C 1
ATOM 1257 O O . ARG A 1 167 ? -2.654 -14.220 -13.058 1.00 91.38 167 ARG A O 1
ATOM 1264 N N . GLN A 1 168 ? -0.907 -12.855 -13.381 1.00 91.19 168 GLN A N 1
ATOM 1265 C CA . GLN A 1 168 ? 0.060 -13.723 -12.701 1.00 91.19 168 GLN A CA 1
ATOM 1266 C C . GLN A 1 168 ? -0.305 -13.957 -11.231 1.00 91.19 168 GLN A C 1
ATOM 1268 O O . GLN A 1 168 ? -0.204 -15.074 -10.738 1.00 91.19 168 GLN A O 1
ATOM 1273 N N . ARG A 1 169 ? -0.794 -12.927 -10.532 1.00 85.50 169 ARG A N 1
ATOM 1274 C CA . ARG A 1 169 ? -1.206 -13.037 -9.122 1.00 85.50 169 ARG A CA 1
ATOM 1275 C C . ARG A 1 169 ? -2.446 -13.898 -8.902 1.00 85.50 169 ARG A C 1
ATOM 1277 O O . ARG A 1 169 ? -2.559 -14.539 -7.862 1.00 85.50 169 ARG A O 1
ATOM 1284 N N . ASN A 1 170 ? -3.381 -13.886 -9.850 1.00 87.75 170 ASN A N 1
ATOM 1285 C CA . ASN A 1 170 ? -4.676 -14.559 -9.712 1.00 87.75 170 ASN A CA 1
ATOM 1286 C C . ASN A 1 170 ? -4.729 -15.933 -10.393 1.00 87.75 170 ASN A C 1
ATOM 1288 O O . ASN A 1 170 ? -5.773 -16.587 -10.374 1.00 87.75 170 ASN A O 1
ATOM 1292 N N . ASN A 1 171 ? -3.617 -16.385 -10.971 1.00 89.31 171 ASN A N 1
ATOM 1293 C CA . ASN A 1 171 ? -3.528 -17.654 -11.673 1.00 89.31 171 ASN A CA 1
ATOM 1294 C C . ASN A 1 171 ? -2.395 -18.506 -11.102 1.00 89.31 171 ASN A C 1
ATOM 1296 O O . ASN A 1 171 ? -1.370 -18.005 -10.655 1.00 89.31 171 ASN A O 1
ATOM 1300 N N . ILE A 1 172 ? -2.582 -19.822 -11.155 1.00 89.19 172 ILE A N 1
ATOM 1301 C CA . ILE A 1 172 ? -1.531 -20.794 -10.859 1.00 89.19 172 ILE A CA 1
ATOM 1302 C C . ILE A 1 172 ? -1.026 -21.319 -12.198 1.00 89.19 172 ILE A C 1
ATOM 1304 O O . ILE A 1 172 ? -1.832 -21.769 -13.013 1.00 89.19 172 ILE A O 1
ATOM 1308 N N . GLU A 1 173 ? 0.287 -21.273 -12.413 1.00 91.94 173 GLU A N 1
ATOM 1309 C CA . GLU A 1 173 ? 0.918 -21.920 -13.559 1.00 91.94 173 GLU A CA 1
ATOM 1310 C C . GLU A 1 173 ? 1.212 -23.388 -13.225 1.00 91.94 173 GLU A C 1
ATOM 1312 O O . GLU A 1 173 ? 1.850 -23.698 -12.216 1.00 91.94 173 GLU A O 1
ATOM 1317 N N . LEU A 1 174 ? 0.700 -24.304 -14.050 1.00 92.62 174 LEU A N 1
ATOM 1318 C CA . LEU A 1 174 ? 0.807 -25.750 -13.828 1.00 92.62 174 LE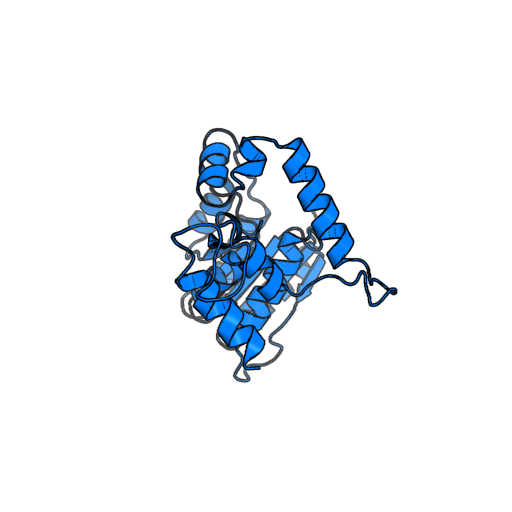U A CA 1
ATOM 1319 C C . LEU A 1 174 ? 1.990 -26.369 -14.583 1.00 92.62 174 LEU A C 1
ATOM 1321 O O . LEU A 1 174 ? 2.323 -27.535 -14.357 1.00 92.62 174 LEU A O 1
ATOM 1325 N N . ILE A 1 175 ? 2.647 -25.597 -15.449 1.00 92.19 175 ILE A N 1
ATOM 1326 C CA . ILE A 1 175 ? 3.877 -25.986 -16.130 1.00 92.19 175 ILE A CA 1
ATOM 1327 C C . ILE A 1 175 ? 5.066 -25.455 -15.326 1.00 92.19 175 ILE A C 1
ATOM 1329 O O . ILE A 1 175 ? 5.353 -24.262 -15.308 1.00 92.19 175 ILE A O 1
ATOM 1333 N N . ALA A 1 176 ? 5.801 -26.356 -14.671 1.00 83.69 176 ALA A N 1
ATOM 1334 C CA . ALA A 1 176 ? 6.890 -25.978 -13.767 1.00 83.69 176 ALA A CA 1
ATOM 1335 C C . ALA A 1 176 ? 7.965 -25.079 -14.415 1.00 83.69 176 ALA A C 1
ATOM 1337 O O . ALA A 1 176 ? 8.526 -24.224 -13.736 1.00 83.69 176 ALA A O 1
ATOM 1338 N N . SER A 1 177 ? 8.241 -25.249 -15.714 1.00 88.06 177 SER A N 1
ATOM 1339 C CA . SER A 1 177 ? 9.213 -24.432 -16.457 1.00 88.06 177 SER A CA 1
ATOM 1340 C C . SER A 1 177 ? 8.727 -23.022 -16.802 1.00 88.06 177 SER A C 1
ATOM 1342 O O . SER A 1 177 ? 9.547 -22.196 -17.189 1.00 88.06 177 SER A O 1
ATOM 1344 N N . GLU A 1 178 ? 7.429 -22.744 -16.678 1.00 87.88 178 GLU A N 1
ATOM 1345 C CA . GLU A 1 178 ? 6.813 -21.450 -17.014 1.00 87.88 178 GLU A CA 1
ATOM 1346 C C . GLU A 1 178 ? 6.316 -20.699 -15.769 1.00 87.88 178 GLU A C 1
ATOM 1348 O O . GLU A 1 178 ? 5.649 -19.672 -15.870 1.00 87.88 178 GLU A O 1
ATOM 1353 N N . ASN A 1 179 ? 6.652 -21.199 -14.578 1.00 85.62 179 ASN A N 1
ATOM 1354 C CA . ASN A 1 179 ? 6.143 -20.662 -13.325 1.00 85.62 179 ASN A CA 1
ATOM 1355 C C . ASN A 1 179 ? 6.645 -19.232 -13.042 1.00 85.62 179 ASN A C 1
ATOM 1357 O O . ASN A 1 179 ? 7.746 -18.840 -13.437 1.00 85.62 179 ASN A O 1
ATOM 1361 N N . PHE A 1 180 ? 5.845 -18.457 -12.310 1.00 90.00 180 PHE A N 1
ATOM 1362 C CA . PHE A 1 180 ? 6.159 -17.069 -11.975 1.00 90.00 180 PHE A CA 1
ATOM 1363 C C . PHE A 1 180 ? 7.309 -16.988 -10.965 1.00 90.00 180 PHE A C 1
ATOM 1365 O O . PHE A 1 180 ? 7.368 -17.738 -9.986 1.00 90.00 180 PHE A O 1
ATOM 1372 N N . THR A 1 181 ? 8.248 -16.071 -11.198 1.00 88.62 181 THR A N 1
ATOM 1373 C CA . THR A 1 181 ? 9.409 -15.888 -10.323 1.00 88.62 181 THR A CA 1
ATOM 1374 C C . THR A 1 181 ? 9.020 -15.193 -9.016 1.00 88.62 181 THR A C 1
ATOM 1376 O O . THR A 1 181 ? 7.975 -14.551 -8.896 1.00 88.62 181 THR A O 1
ATOM 1379 N N . SER A 1 182 ? 9.860 -15.325 -7.985 1.00 87.00 182 SER A N 1
ATOM 1380 C CA . SER A 1 182 ? 9.584 -14.688 -6.696 1.00 87.00 182 SER A CA 1
ATOM 1381 C C . SER A 1 182 ? 9.728 -13.156 -6.773 1.00 87.00 182 SER A C 1
ATOM 1383 O O . SER A 1 182 ? 10.510 -12.648 -7.583 1.00 87.00 182 SER A O 1
ATOM 1385 N N . PRO A 1 183 ? 9.070 -12.389 -5.880 1.00 84.75 183 PRO A N 1
ATOM 1386 C CA . PRO A 1 183 ? 9.242 -10.936 -5.817 1.00 84.75 183 PRO A CA 1
ATOM 1387 C C . PRO A 1 183 ? 10.697 -10.478 -5.657 1.00 84.75 183 PRO A C 1
ATOM 1389 O O . PRO A 1 183 ? 11.070 -9.447 -6.205 1.00 84.75 183 PRO A O 1
ATOM 1392 N N . ALA A 1 184 ? 11.531 -11.263 -4.966 1.00 87.19 184 ALA A N 1
ATOM 1393 C CA . ALA A 1 184 ? 12.957 -10.974 -4.822 1.00 87.19 184 ALA A CA 1
ATOM 1394 C C . ALA A 1 184 ? 13.710 -11.070 -6.163 1.00 87.19 184 ALA A C 1
ATOM 1396 O O . ALA A 1 184 ? 14.605 -10.270 -6.430 1.00 87.19 184 ALA A O 1
ATOM 1397 N N . VAL A 1 185 ? 13.332 -12.017 -7.031 1.00 88.50 185 VAL A N 1
ATOM 1398 C CA . VAL A 1 185 ? 13.895 -12.117 -8.387 1.00 88.50 185 VAL A CA 1
ATOM 1399 C C . VAL A 1 185 ? 13.431 -10.939 -9.240 1.00 88.50 185 VAL A C 1
ATOM 1401 O O . VAL A 1 185 ? 14.256 -10.318 -9.904 1.00 88.50 185 VAL A O 1
ATOM 1404 N N . MET A 1 186 ? 12.148 -10.571 -9.176 1.00 87.88 186 MET A N 1
ATOM 1405 C CA . MET A 1 186 ? 11.635 -9.399 -9.897 1.00 87.88 186 MET A CA 1
ATOM 1406 C C . MET A 1 186 ? 12.312 -8.093 -9.450 1.00 87.88 186 MET A C 1
ATOM 1408 O O . MET A 1 186 ? 12.650 -7.259 -10.290 1.00 87.88 186 MET A O 1
ATOM 1412 N N . GLU A 1 187 ? 12.570 -7.924 -8.148 1.00 84.75 187 GLU A N 1
ATOM 1413 C CA . GLU A 1 187 ? 13.332 -6.787 -7.614 1.00 84.75 187 GLU A CA 1
ATOM 1414 C C . GLU A 1 187 ? 14.748 -6.734 -8.207 1.00 84.75 187 GLU A C 1
ATOM 1416 O O . GLU A 1 187 ? 15.201 -5.674 -8.643 1.00 84.75 187 GLU A O 1
ATOM 1421 N N . ALA A 1 188 ? 15.422 -7.883 -8.312 1.00 86.94 188 ALA A N 1
ATOM 1422 C CA . ALA A 1 188 ? 16.735 -7.974 -8.944 1.00 86.94 188 ALA A CA 1
ATOM 1423 C C . ALA A 1 188 ? 16.688 -7.685 -10.457 1.00 86.94 188 ALA A C 1
ATOM 1425 O O . ALA A 1 188 ? 17.573 -7.008 -10.983 1.00 86.94 188 ALA A O 1
ATOM 1426 N N . GLN A 1 189 ? 15.654 -8.141 -11.169 1.00 87.56 189 GLN A N 1
ATOM 1427 C CA . GLN A 1 189 ? 15.474 -7.871 -12.603 1.00 87.56 189 GLN A CA 1
ATOM 1428 C C . GLN A 1 189 ? 15.155 -6.393 -12.889 1.00 87.56 189 GLN A C 1
ATOM 1430 O O . GLN A 1 189 ? 15.533 -5.861 -13.930 1.00 87.56 189 GLN A O 1
ATOM 1435 N N . GLY A 1 190 ? 14.526 -5.691 -11.945 1.00 80.69 190 GLY A N 1
ATOM 1436 C CA . GLY A 1 190 ? 14.330 -4.240 -11.986 1.00 80.69 190 GLY A CA 1
ATOM 1437 C C . GLY A 1 190 ? 15.529 -3.420 -11.495 1.00 80.69 190 GLY A C 1
ATOM 1438 O O . GLY A 1 190 ? 15.391 -2.214 -11.282 1.00 80.69 190 GLY A O 1
ATOM 1439 N N . SER A 1 191 ? 16.685 -4.050 -11.264 1.00 86.25 191 SER A N 1
ATOM 1440 C CA . SER A 1 191 ? 17.872 -3.385 -10.724 1.00 86.25 191 SER A CA 1
ATOM 1441 C C . SER A 1 191 ? 18.754 -2.765 -11.808 1.00 86.25 191 SER A C 1
ATOM 1443 O O . SER A 1 191 ? 18.667 -3.084 -12.990 1.00 86.25 191 SER A O 1
ATOM 1445 N N . VAL A 1 192 ? 19.701 -1.925 -11.383 1.00 85.94 192 VAL A N 1
ATOM 1446 C CA . VAL A 1 192 ? 20.738 -1.362 -12.265 1.00 85.94 192 VAL A CA 1
ATOM 1447 C C . VAL A 1 192 ? 21.619 -2.424 -12.931 1.00 85.94 192 VAL A C 1
ATOM 1449 O O . VAL A 1 192 ? 22.316 -2.104 -13.891 1.00 85.94 192 VAL A O 1
ATOM 1452 N N . LEU A 1 193 ? 21.588 -3.676 -12.459 1.00 87.69 193 LEU A N 1
ATOM 1453 C CA . LEU A 1 193 ? 22.350 -4.769 -13.058 1.00 87.69 193 LEU A CA 1
ATOM 1454 C C . LEU A 1 193 ? 21.841 -5.115 -14.462 1.00 87.69 193 LEU A C 1
ATOM 1456 O O . LEU A 1 193 ? 22.639 -5.533 -15.292 1.00 87.69 193 LEU A O 1
ATOM 1460 N N . THR A 1 194 ? 20.565 -4.866 -14.780 1.00 86.31 194 THR A N 1
ATOM 1461 C CA . THR A 1 194 ? 20.044 -5.078 -16.145 1.00 86.31 194 THR A CA 1
ATOM 1462 C C . THR A 1 194 ? 20.451 -3.984 -17.127 1.00 86.31 194 THR A C 1
ATOM 1464 O O . THR A 1 194 ? 20.411 -4.195 -18.335 1.00 86.31 194 THR A O 1
ATOM 1467 N N . ASN A 1 195 ? 20.947 -2.847 -16.629 1.00 87.38 195 ASN A N 1
ATOM 1468 C CA . ASN A 1 195 ? 21.633 -1.845 -17.448 1.00 87.38 195 ASN A CA 1
ATOM 1469 C C . ASN A 1 195 ? 23.096 -2.235 -17.740 1.00 87.38 195 ASN A C 1
ATOM 1471 O O . ASN A 1 195 ? 23.851 -1.462 -18.334 1.00 87.38 195 ASN A O 1
ATOM 1475 N N . LYS A 1 196 ? 23.532 -3.422 -17.302 1.00 88.88 196 LYS A N 1
ATOM 1476 C CA . LYS A 1 196 ? 24.851 -3.948 -17.614 1.00 88.88 196 LYS A CA 1
ATOM 1477 C C . LYS A 1 196 ? 24.744 -5.184 -18.487 1.00 88.88 196 LYS A C 1
ATOM 1479 O O . LYS A 1 196 ? 24.147 -6.187 -18.122 1.00 88.88 196 LYS A O 1
ATOM 1484 N N . TYR A 1 197 ? 25.412 -5.118 -19.630 1.00 89.44 197 TYR A N 1
ATOM 1485 C CA . TYR A 1 197 ? 25.625 -6.281 -20.469 1.00 89.44 197 TYR A CA 1
ATOM 1486 C C . TYR A 1 197 ? 26.912 -6.986 -20.019 1.00 89.44 197 TYR A C 1
ATOM 1488 O O . TYR A 1 197 ? 28.014 -6.494 -20.268 1.00 89.44 197 TYR A O 1
ATOM 1496 N N . ALA A 1 198 ? 26.759 -8.079 -19.267 1.00 92.19 198 ALA A N 1
ATOM 1497 C CA . ALA A 1 198 ? 27.843 -8.808 -18.601 1.00 92.19 198 ALA A CA 1
ATOM 1498 C C . ALA A 1 198 ? 28.184 -10.134 -19.304 1.00 92.19 198 ALA A C 1
ATOM 1500 O O . ALA A 1 198 ? 28.370 -11.168 -18.671 1.00 92.19 198 ALA A O 1
ATOM 1501 N N . GLU A 1 199 ? 28.275 -10.121 -20.631 1.00 93.88 199 GLU A N 1
ATOM 1502 C CA . GLU A 1 199 ? 28.635 -11.316 -21.395 1.00 93.88 199 GLU A CA 1
ATOM 1503 C C . GLU A 1 199 ? 30.062 -11.800 -21.048 1.00 93.88 199 GLU A C 1
ATOM 1505 O O . GLU A 1 199 ? 31.006 -11.002 -20.979 1.00 93.88 199 GLU A O 1
ATOM 1510 N N . GLY A 1 200 ? 30.230 -13.114 -20.861 1.00 93.62 200 GLY A N 1
ATOM 1511 C CA . GLY A 1 200 ? 31.484 -13.762 -20.448 1.00 93.62 200 GLY A CA 1
ATOM 1512 C C . GLY A 1 200 ? 31.377 -14.431 -19.073 1.00 93.62 200 GLY A C 1
ATOM 1513 O O . GLY A 1 200 ? 30.280 -14.587 -18.553 1.00 93.62 200 GLY A O 1
ATOM 1514 N N . TYR A 1 201 ? 32.514 -14.832 -18.496 1.00 93.50 201 TYR A N 1
ATOM 1515 C CA . TYR A 1 201 ? 32.589 -15.360 -17.123 1.00 93.50 201 TYR A CA 1
ATOM 1516 C C . TYR A 1 201 ? 33.133 -14.291 -16.164 1.00 93.50 201 TYR A C 1
ATOM 1518 O O . TYR A 1 201 ? 33.825 -13.375 -16.625 1.00 93.50 201 TYR A O 1
ATOM 1526 N N . PRO A 1 202 ? 32.907 -14.419 -14.842 1.00 95.56 202 PRO A N 1
ATOM 1527 C CA . PRO A 1 202 ? 33.551 -13.562 -13.848 1.00 95.56 202 PRO A CA 1
ATOM 1528 C C . PRO A 1 202 ? 35.070 -13.443 -14.072 1.00 95.56 202 PRO A C 1
ATOM 1530 O O . PRO A 1 202 ? 35.765 -14.438 -14.295 1.00 95.56 202 PRO A O 1
ATOM 1533 N N . GLY A 1 203 ? 35.592 -12.214 -14.091 1.00 92.94 203 GLY A N 1
ATOM 1534 C CA . GLY A 1 203 ? 36.997 -11.899 -14.378 1.00 92.94 203 GLY A CA 1
ATOM 1535 C C . GLY A 1 203 ? 37.423 -12.054 -15.846 1.00 92.94 203 GLY A C 1
ATOM 1536 O O . GLY A 1 203 ? 38.562 -11.738 -16.193 1.00 92.94 203 GLY A O 1
ATOM 1537 N N . ARG A 1 204 ? 36.532 -12.526 -16.727 1.00 94.62 204 ARG A N 1
ATOM 1538 C CA . ARG A 1 204 ? 36.758 -12.724 -18.170 1.00 94.62 204 ARG A CA 1
ATOM 1539 C C . ARG A 1 204 ? 35.562 -12.220 -18.979 1.00 94.62 204 ARG A C 1
ATOM 1541 O O . ARG A 1 204 ? 34.895 -12.983 -19.680 1.00 94.62 204 ARG A O 1
ATOM 1548 N N . ARG A 1 205 ? 35.286 -10.923 -18.852 1.00 93.81 205 ARG A N 1
ATOM 1549 C CA . ARG A 1 205 ? 34.161 -10.249 -19.508 1.00 93.81 205 ARG A CA 1
ATOM 1550 C C . ARG A 1 205 ? 34.554 -9.667 -20.853 1.00 93.81 205 ARG A C 1
ATOM 1552 O O . ARG A 1 205 ? 35.666 -9.171 -21.023 1.00 93.81 205 ARG A O 1
ATOM 1559 N N . TRP A 1 206 ? 33.600 -9.657 -21.776 1.00 93.38 206 TRP A N 1
ATOM 1560 C CA . TRP A 1 206 ? 33.743 -8.966 -23.059 1.00 93.38 206 TRP A CA 1
ATOM 1561 C C . TRP A 1 206 ? 33.559 -7.448 -22.928 1.00 93.38 206 TRP A C 1
ATOM 1563 O O . TRP A 1 206 ? 34.090 -6.685 -23.732 1.00 93.38 206 TRP A O 1
ATOM 1573 N N . TYR A 1 207 ? 32.853 -7.003 -21.884 1.00 93.25 207 TYR A N 1
ATOM 1574 C CA . TYR A 1 207 ? 32.556 -5.599 -21.610 1.00 93.25 207 TYR A CA 1
ATOM 1575 C C . TYR A 1 207 ? 33.100 -5.195 -20.2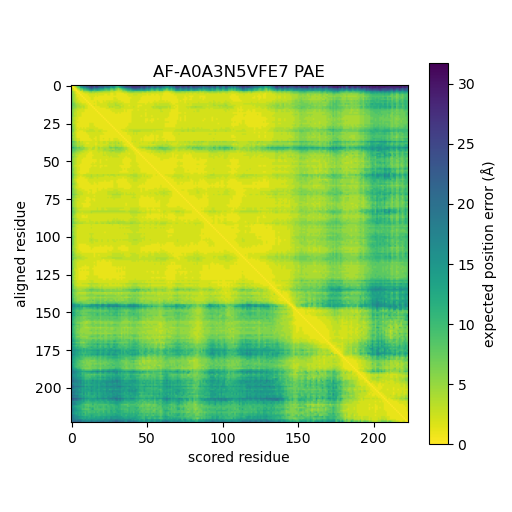33 1.00 93.25 207 TYR A C 1
ATOM 1577 O O . TYR A 1 207 ? 32.923 -5.913 -19.251 1.00 93.25 207 TYR A O 1
ATOM 1585 N N . GLY A 1 208 ? 33.751 -4.031 -20.146 1.00 93.25 208 GLY A N 1
ATOM 1586 C CA . GLY A 1 208 ? 34.315 -3.521 -18.885 1.00 93.25 208 GLY A CA 1
ATOM 1587 C C . GLY A 1 208 ? 33.250 -3.013 -17.908 1.00 93.25 208 GLY A C 1
ATOM 1588 O O . GLY A 1 208 ? 32.130 -2.734 -18.330 1.00 93.25 208 GLY A O 1
ATOM 1589 N N . GLY A 1 209 ? 33.583 -2.847 -16.623 1.00 93.25 209 GLY A N 1
ATOM 1590 C CA . GLY A 1 209 ? 32.651 -2.331 -15.608 1.00 93.25 209 GLY A CA 1
ATOM 1591 C C . GLY A 1 209 ? 31.646 -3.369 -15.094 1.00 93.25 209 GLY A C 1
ATOM 1592 O O . GLY A 1 209 ? 30.485 -3.035 -14.855 1.00 93.25 209 GLY A O 1
ATOM 1593 N N . CYS A 1 210 ? 32.047 -4.641 -15.043 1.00 95.69 210 CYS A N 1
ATOM 1594 C CA . CYS A 1 210 ? 31.221 -5.767 -14.594 1.00 95.69 210 CYS A CA 1
ATOM 1595 C C . CYS A 1 210 ? 31.634 -6.285 -13.210 1.00 95.69 210 CYS A C 1
ATOM 1597 O O . CYS A 1 210 ? 31.120 -7.304 -12.777 1.00 95.69 210 CYS A O 1
ATOM 1599 N N . GLU A 1 211 ? 32.527 -5.602 -12.495 1.00 95.50 211 GLU A N 1
ATOM 1600 C CA . GLU A 1 211 ? 33.169 -6.096 -11.269 1.00 95.50 211 GLU A CA 1
ATOM 1601 C C . GLU A 1 211 ? 32.140 -6.489 -10.198 1.00 95.50 211 GLU A C 1
ATOM 1603 O O . GLU A 1 211 ? 32.295 -7.493 -9.512 1.00 95.50 211 GLU A O 1
ATOM 1608 N N . ASN A 1 212 ? 31.041 -5.738 -10.093 1.00 94.75 212 ASN A N 1
ATOM 1609 C CA . ASN A 1 212 ? 29.954 -6.057 -9.164 1.00 94.75 212 ASN A CA 1
ATOM 1610 C C . ASN A 1 212 ? 29.034 -7.175 -9.681 1.00 94.75 212 ASN A C 1
ATOM 1612 O O . ASN A 1 212 ? 28.489 -7.928 -8.878 1.00 94.75 212 ASN A O 1
ATOM 1616 N N . VAL A 1 213 ? 28.867 -7.303 -11.002 1.00 94.62 213 VAL A N 1
ATOM 1617 C CA . VAL A 1 213 ? 28.120 -8.420 -11.606 1.00 94.62 213 VAL A CA 1
ATOM 1618 C C . VAL A 1 213 ? 28.902 -9.721 -11.424 1.00 94.62 213 VAL A C 1
ATOM 1620 O O . VAL A 1 213 ? 28.313 -10.738 -11.081 1.00 94.62 213 VAL A O 1
ATOM 1623 N N . ASP A 1 214 ? 30.231 -9.672 -11.540 1.00 96.12 214 ASP A N 1
ATOM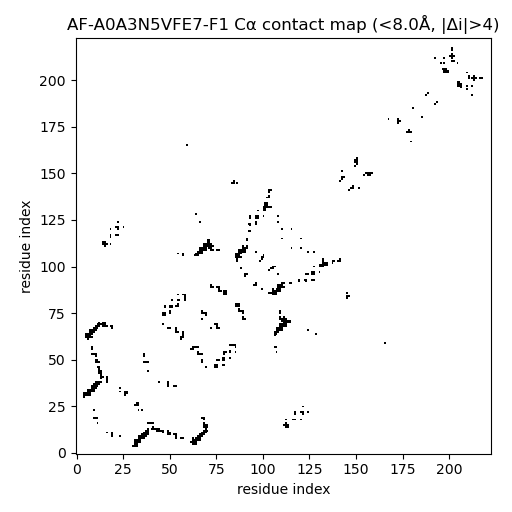 1624 C CA . ASP A 1 214 ? 31.143 -10.788 -11.270 1.00 96.12 214 ASP A CA 1
ATOM 1625 C C . ASP A 1 214 ? 30.984 -11.312 -9.847 1.00 96.12 214 ASP A C 1
ATOM 1627 O O . ASP A 1 214 ? 30.910 -12.521 -9.659 1.00 96.12 214 ASP A O 1
ATOM 1631 N N . VAL A 1 215 ? 30.879 -10.423 -8.852 1.00 96.31 215 VAL A N 1
ATOM 1632 C CA . VAL A 1 215 ? 30.625 -10.824 -7.460 1.00 96.31 215 VAL A CA 1
ATOM 1633 C C . VAL A 1 215 ? 29.277 -11.537 -7.333 1.00 96.31 215 VAL A C 1
ATOM 1635 O O . VAL A 1 215 ? 29.205 -12.584 -6.693 1.00 96.31 215 VAL A O 1
ATOM 1638 N N . VAL A 1 216 ? 28.214 -11.001 -7.943 1.00 93.12 216 VAL A N 1
ATOM 1639 C CA . VAL A 1 216 ? 26.873 -11.612 -7.895 1.00 93.12 216 VAL A CA 1
ATOM 1640 C C . VAL A 1 216 ? 26.868 -12.986 -8.566 1.00 93.12 216 VAL A C 1
ATOM 1642 O O . VAL A 1 216 ? 26.350 -13.941 -7.991 1.00 93.12 216 VAL A O 1
ATOM 1645 N N . GLU A 1 217 ? 27.471 -13.105 -9.747 1.00 93.81 217 GLU A N 1
ATOM 1646 C CA . GLU A 1 217 ? 27.568 -14.377 -10.462 1.00 93.81 217 GLU A CA 1
ATOM 1647 C C . GLU A 1 217 ? 28.458 -15.387 -9.731 1.00 93.81 217 GLU A C 1
ATOM 1649 O O . GLU A 1 217 ? 28.082 -16.550 -9.636 1.00 93.81 217 GLU A O 1
ATOM 1654 N N . GLN A 1 218 ? 29.587 -14.967 -9.151 1.00 95.75 218 GLN A N 1
ATOM 1655 C CA . GLN A 1 218 ? 30.446 -15.865 -8.375 1.00 95.75 218 GLN A CA 1
ATOM 1656 C C . GLN A 1 218 ? 29.721 -16.399 -7.136 1.00 95.75 218 GLN A C 1
ATOM 1658 O O . GLN A 1 218 ? 29.748 -17.597 -6.881 1.00 95.75 218 GLN A O 1
ATOM 1663 N N . LEU A 1 219 ? 28.989 -15.544 -6.413 1.00 95.06 219 LEU A N 1
ATOM 1664 C CA . LEU A 1 219 ? 28.158 -15.977 -5.286 1.00 95.06 219 LEU A CA 1
ATOM 1665 C C . LEU A 1 219 ? 27.064 -16.968 -5.701 1.00 95.06 219 LEU A C 1
ATOM 1667 O O . LEU A 1 219 ? 26.671 -17.797 -4.886 1.00 95.06 219 LEU A O 1
ATOM 1671 N N . ALA A 1 220 ? 26.543 -16.860 -6.926 1.00 90.38 220 ALA A N 1
ATOM 1672 C CA . ALA A 1 220 ? 25.587 -17.819 -7.468 1.00 90.38 220 ALA A CA 1
ATOM 1673 C C . ALA A 1 220 ? 26.256 -19.140 -7.883 1.00 90.38 220 ALA A C 1
ATOM 1675 O O . ALA A 1 220 ? 25.629 -20.181 -7.752 1.00 90.38 220 ALA A O 1
ATOM 1676 N N . ILE A 1 221 ? 27.508 -19.107 -8.354 1.00 90.50 221 ILE A N 1
ATOM 1677 C CA . ILE A 1 221 ? 28.313 -20.303 -8.664 1.00 90.50 221 ILE A CA 1
ATOM 1678 C C . ILE A 1 221 ? 28.706 -21.060 -7.387 1.00 90.50 221 ILE A C 1
ATOM 1680 O O . ILE A 1 221 ? 28.722 -22.287 -7.383 1.00 90.50 221 ILE A O 1
ATOM 1684 N N . ASP A 1 222 ? 29.045 -20.335 -6.320 1.00 95.06 222 ASP A N 1
ATOM 1685 C CA . ASP A 1 222 ? 29.555 -20.909 -5.068 1.00 95.06 222 ASP A CA 1
ATOM 1686 C C . ASP A 1 222 ? 28.471 -21.587 -4.204 1.00 95.06 222 ASP A C 1
ATOM 1688 O O . ASP A 1 222 ? 28.806 -22.279 -3.239 1.00 95.06 222 ASP A O 1
ATOM 1692 N N . ARG A 1 223 ? 27.185 -21.354 -4.498 1.00 88.44 223 ARG A N 1
ATOM 1693 C CA . ARG A 1 223 ? 26.022 -21.841 -3.734 1.00 88.44 223 ARG A CA 1
ATOM 1694 C C . ARG A 1 223 ? 25.338 -23.013 -4.422 1.00 88.44 223 ARG A C 1
ATOM 1696 O O . ARG A 1 223 ? 24.894 -23.912 -3.675 1.00 88.44 223 ARG A O 1
#

Foldseek 3Di:
DQDDAWEEEEEEFLLAQVLRVLLQVLSVVSPHNYDYPDDPHSDGDDQLVSLVVRLVCCQLVVTQAYEYEYQQLVSSQVNSLVDAPAAEDEDQFLVRLQCCCQQQVHRYYGYHSNRADNVRSNSSVVSNVPHHHNDDPSVVVNCVPRNDPCCVVPVPVVVVVSVVVSVLVVDADPPPVPHDDDPVVVVVCPDCCVVDDFPDAQVGGPDPPCPVVNVVVVVVVVD